Protein AF-0000000087539144 (afdb_homodimer)

InterPro domains:
  IPR005025 NADPH-dependent FMN reductase-like domain [PF03358] (1-103)
  IPR029039 Flavoprotein-like superfamily [G3DSA:3.40.50.360] (1-112)
  IPR029039 Flavoprotein-like superfamily [SSF52218] (1-107)
  IPR051796 Iron-sulfur flavoprotein SsuE-like [PTHR43278] (1-108)

Organism: NCBI:txid88431

Radius of gyration: 16.92 Å; Cα contacts (8 Å, |Δi|>4): 392; chains: 2; bounding box: 48×41×46 Å

Sequence (226 aa):
MKVVGYAGSRSAFSKSICLGEKLKTMLREKNIEMELYTARNNVVEECRGCGKCFDEGLCPQDQEDSMEYIRKKILEADLIVLLSPVYLNNVSGAMKTFLDRIGSWVHTLRKRAMKVVGYAGSRSAFSKSICLGEKLKTMLREKNIEMELYTARNNVVEECRGCGKCFDEGLCPQDQEDSMEYIRKKILEADLIVLLSPVYLNNVSGAMKTFLDRIGSWVHTLRKRA

Secondary structure (DSSP, 8-state):
-EEEEEE----TT-HHHHHHHHHHHHHHHTT-EEEEEETTTS--PPP----HHHHHSS-GGGGGSSHHHHHHHHHH-SEEEEEEEEETTEE-HHHHHHHHHHGGGT-------/-EEEEEE----TT-HHHHHHHHHHHHHHHTT-EEEEEETTTS--PPP----HHHHHSS-GGGGGSSHHHHHHHHHH-SEEEEEEEEETTEE-HHHHHHHHHHGGGT-------

Structure (mmCIF, N/CA/C/O backbone):
data_AF-0000000087539144-model_v1
#
loop_
_entity.id
_entity.type
_entity.pdbx_description
1 polymer 'Flavodoxin family protein'
#
loop_
_atom_site.group_PDB
_atom_site.id
_atom_site.type_symbol
_atom_site.label_atom_id
_atom_site.label_alt_id
_atom_site.label_comp_id
_atom_site.label_asym_id
_atom_site.label_entity_id
_atom_site.label_seq_id
_atom_site.pdbx_PDB_ins_code
_atom_site.Cartn_x
_atom_site.Cartn_y
_atom_site.Cartn_z
_atom_site.occupancy
_atom_site.B_iso_or_equiv
_atom_site.auth_seq_id
_atom_site.auth_comp_id
_atom_site.auth_asym_id
_atom_site.auth_atom_id
_atom_site.pdbx_PDB_model_num
ATOM 1 N N . MET A 1 1 ? -3.465 4.645 18.922 1 88.19 1 MET A N 1
ATOM 2 C CA . MET A 1 1 ? -2.986 4.219 17.609 1 88.19 1 MET A CA 1
ATOM 3 C C . MET A 1 1 ? -3.656 5.02 16.484 1 88.19 1 MET A C 1
ATOM 5 O O . MET A 1 1 ? -4.863 5.258 16.531 1 88.19 1 MET A O 1
ATOM 9 N N . LYS A 1 2 ? -2.836 5.602 15.602 1 93.81 2 LYS A N 1
ATOM 10 C CA . LYS A 1 2 ? -3.336 6.398 14.484 1 93.81 2 LYS A CA 1
ATOM 11 C C . LYS A 1 2 ? -3.057 5.711 13.156 1 93.81 2 LYS A C 1
ATOM 13 O O . LYS A 1 2 ? -1.92 5.324 12.875 1 93.81 2 LYS A O 1
ATOM 18 N N . VAL A 1 3 ? -4.148 5.562 12.383 1 96 3 VAL A N 1
ATOM 19 C CA . VAL A 1 3 ? -4.02 4.898 11.094 1 96 3 VAL A CA 1
ATOM 20 C C . VAL A 1 3 ? -4.359 5.879 9.969 1 96 3 VAL A C 1
ATOM 22 O O . VAL A 1 3 ? -5.324 6.641 10.078 1 96 3 VAL A O 1
ATOM 25 N N . VAL A 1 4 ? -3.529 5.902 8.938 1 97.19 4 VAL A N 1
ATOM 26 C CA . VAL A 1 4 ? -3.82 6.691 7.742 1 97.19 4 VAL A CA 1
ATOM 27 C C . VAL A 1 4 ? -3.988 5.766 6.539 1 97.19 4 VAL A C 1
ATOM 29 O O . VAL A 1 4 ? -3.197 4.836 6.344 1 97.19 4 VAL A O 1
ATOM 32 N N . GLY A 1 5 ? -5.086 5.953 5.875 1 97.5 5 GLY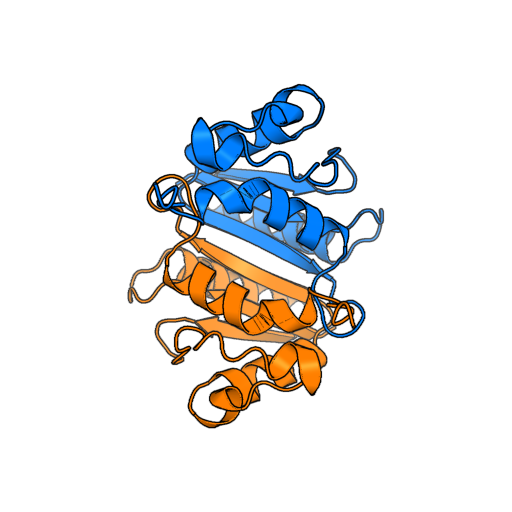 A N 1
ATOM 33 C CA . GLY A 1 5 ? -5.336 5.211 4.652 1 97.5 5 GLY A CA 1
ATOM 34 C C . GLY A 1 5 ? -5.316 6.082 3.408 1 97.5 5 GLY A C 1
ATOM 35 O O . GLY A 1 5 ? -5.652 7.266 3.467 1 97.5 5 GLY A O 1
ATOM 36 N N . TYR A 1 6 ? -4.887 5.496 2.248 1 97.25 6 TYR A N 1
ATOM 37 C CA . TYR A 1 6 ? -5 6.133 0.942 1 97.25 6 TYR A CA 1
ATOM 38 C C . TYR A 1 6 ? -5.562 5.168 -0.092 1 97.25 6 TYR A C 1
ATOM 40 O O . TYR A 1 6 ? -5.016 4.082 -0.302 1 97.25 6 TYR A O 1
ATOM 48 N N . ALA A 1 7 ? -6.66 5.523 -0.657 1 97.56 7 ALA A N 1
ATOM 49 C CA . ALA A 1 7 ? -7.246 4.758 -1.754 1 97.56 7 ALA A CA 1
ATOM 50 C C . ALA A 1 7 ? -6.918 5.395 -3.102 1 97.56 7 ALA A C 1
ATOM 52 O O . ALA A 1 7 ? -7.32 6.527 -3.375 1 97.56 7 ALA A O 1
ATOM 53 N N . GLY A 1 8 ? -6.223 4.645 -3.92 1 96.19 8 GLY A N 1
ATOM 54 C CA . GLY A 1 8 ? -5.77 5.133 -5.215 1 96.19 8 GLY A CA 1
ATOM 55 C C . GLY A 1 8 ? -6.805 4.961 -6.309 1 96.19 8 GLY A C 1
ATOM 56 O O . GLY A 1 8 ? -6.508 4.406 -7.367 1 96.19 8 GLY A O 1
ATOM 57 N N . SER A 1 9 ? -7.969 5.379 -6.102 1 93.62 9 SER A N 1
ATOM 58 C CA . SER A 1 9 ? -9.031 5.316 -7.105 1 93.62 9 SER A CA 1
ATOM 59 C C . SER A 1 9 ? -9.789 6.637 -7.188 1 93.62 9 SER A C 1
ATOM 61 O O . SER A 1 9 ? -10.031 7.285 -6.164 1 93.62 9 SER A O 1
ATOM 63 N N . ARG A 1 10 ? -10.164 7.039 -8.359 1 90.62 10 ARG A N 1
ATOM 64 C CA . ARG A 1 10 ? -10.906 8.273 -8.562 1 90.62 10 ARG A CA 1
ATOM 65 C C . ARG A 1 10 ? -12.391 7.992 -8.789 1 90.62 10 ARG A C 1
ATOM 67 O O . ARG A 1 10 ? -13.211 8.914 -8.797 1 90.62 10 ARG A O 1
ATOM 74 N N . SER A 1 11 ? -12.68 6.723 -8.883 1 88.69 11 SER A N 1
ATOM 75 C CA . SER A 1 11 ? -14.055 6.359 -9.211 1 88.69 11 SER A CA 1
ATOM 76 C C . SER A 1 11 ? -14.977 6.504 -8 1 88.69 11 SER A C 1
ATOM 78 O O . SER A 1 11 ? -14.586 6.172 -6.883 1 88.69 11 SER A O 1
ATOM 80 N N . ALA A 1 12 ? -16.172 6.977 -8.219 1 81.62 12 ALA A N 1
ATOM 81 C CA . ALA A 1 12 ? -17.156 7.113 -7.148 1 81.62 12 ALA A CA 1
ATOM 82 C C . ALA A 1 12 ? -17.609 5.746 -6.645 1 81.62 12 ALA A C 1
ATOM 84 O O . ALA A 1 12 ? -18.109 5.621 -5.52 1 81.62 12 ALA A O 1
ATOM 85 N N . PHE A 1 13 ? -17.422 4.723 -7.453 1 82.44 13 PHE A N 1
ATOM 86 C CA . PHE A 1 13 ? -17.844 3.369 -7.098 1 82.44 13 PHE A CA 1
ATOM 87 C C . PHE A 1 13 ? -16.625 2.482 -6.84 1 82.44 13 PHE A C 1
ATOM 89 O O . PHE A 1 13 ? -16.703 1.264 -7.008 1 82.44 13 PHE A O 1
ATOM 96 N N . SER A 1 14 ? -15.648 3.105 -6.398 1 89.44 14 SER A N 1
ATOM 97 C CA . SER A 1 14 ? -14.375 2.42 -6.219 1 89.44 14 SER A CA 1
ATOM 98 C C . SER A 1 14 ? -14.461 1.369 -5.117 1 89.44 14 SER A C 1
ATOM 100 O O . SER A 1 14 ? -14.875 1.671 -3.996 1 89.44 14 SER A O 1
ATOM 102 N N . LYS A 1 15 ? -14.117 0.158 -5.461 1 90.56 15 LYS A N 1
ATOM 103 C CA . LYS A 1 15 ? -14.031 -0.917 -4.477 1 90.56 15 LYS A CA 1
ATOM 104 C C . LYS A 1 15 ? -12.953 -0.627 -3.436 1 90.56 15 LYS A C 1
ATOM 106 O O . LYS A 1 15 ? -13.094 -1.003 -2.27 1 90.56 15 LYS A O 1
ATOM 111 N N . SER A 1 16 ? -11.938 0.1 -3.9 1 94.19 16 SER A N 1
ATOM 112 C CA . SER A 1 16 ? -10.867 0.444 -2.969 1 94.19 16 SER A CA 1
ATOM 113 C C . SER A 1 16 ? -11.336 1.466 -1.939 1 94.19 16 SER A C 1
ATOM 115 O O . SER A 1 16 ? -11.023 1.35 -0.753 1 94.19 16 SER A O 1
ATOM 117 N N . ILE A 1 17 ? -12.141 2.457 -2.355 1 95.62 17 ILE A N 1
ATOM 118 C CA . ILE A 1 17 ? -12.672 3.467 -1.446 1 95.62 17 ILE A CA 1
ATOM 119 C C . ILE A 1 17 ? -13.68 2.826 -0.493 1 95.62 17 ILE A C 1
ATOM 121 O O . ILE A 1 17 ? -13.633 3.062 0.717 1 95.62 17 ILE A O 1
ATOM 125 N N . CYS A 1 18 ? -14.516 1.979 -1.03 1 94.69 18 CYS A N 1
ATOM 126 C CA . CYS A 1 18 ? -15.508 1.298 -0.205 1 94.69 18 CYS A CA 1
ATOM 127 C C . CYS A 1 18 ? -14.836 0.446 0.865 1 94.69 18 CYS A C 1
ATOM 129 O O . CYS A 1 18 ? -15.227 0.481 2.031 1 94.69 18 CYS A O 1
ATOM 131 N N . LEU A 1 19 ? -13.836 -0.277 0.46 1 94.69 19 LEU A N 1
ATOM 132 C CA . LEU A 1 19 ? -13.102 -1.117 1.404 1 94.69 19 LEU A CA 1
ATOM 133 C C . LEU A 1 19 ? -12.43 -0.269 2.479 1 94.69 19 LEU A C 1
ATOM 135 O O . LEU A 1 19 ? -12.461 -0.623 3.66 1 94.69 19 LEU A O 1
ATOM 139 N N . GLY A 1 20 ? -11.828 0.871 2.062 1 96.25 20 GLY A N 1
ATOM 140 C CA . GLY A 1 20 ? -11.227 1.786 3.021 1 96.25 20 GLY A CA 1
ATOM 141 C C . GLY A 1 20 ? -12.219 2.326 4.031 1 96.25 20 GLY A C 1
ATOM 142 O O . GLY A 1 20 ? -11.922 2.398 5.227 1 96.25 20 GLY A O 1
ATOM 143 N N . GLU A 1 21 ? -13.406 2.641 3.578 1 95.81 21 GLU A N 1
ATOM 144 C CA . GLU A 1 21 ? -14.438 3.162 4.473 1 95.81 21 GLU A CA 1
ATOM 145 C C . GLU A 1 21 ? -14.922 2.088 5.438 1 95.81 21 GLU A C 1
ATOM 147 O O . GLU A 1 21 ? -15.172 2.369 6.613 1 95.81 21 GLU A O 1
ATOM 152 N N . LYS A 1 22 ? -15.07 0.939 4.938 1 94 22 LYS A N 1
ATOM 153 C CA . LYS A 1 22 ? -15.461 -0.168 5.805 1 94 22 LYS A CA 1
ATOM 154 C C . LYS A 1 22 ? -14.414 -0.423 6.879 1 94 22 LYS A C 1
ATOM 156 O O . LYS A 1 22 ? -14.75 -0.645 8.047 1 94 22 LYS A O 1
ATOM 161 N N . LEU A 1 23 ? -13.18 -0.372 6.469 1 94.62 23 LEU A N 1
ATOM 162 C CA . LEU A 1 23 ? -12.094 -0.546 7.422 1 94.62 23 LEU A CA 1
ATOM 163 C C . LEU A 1 23 ? -12.109 0.555 8.477 1 94.62 23 LEU A C 1
ATOM 165 O O . LEU A 1 23 ? -11.969 0.28 9.672 1 94.62 23 LEU A O 1
ATOM 169 N N . LYS A 1 24 ? -12.281 1.762 8.031 1 96.19 24 LY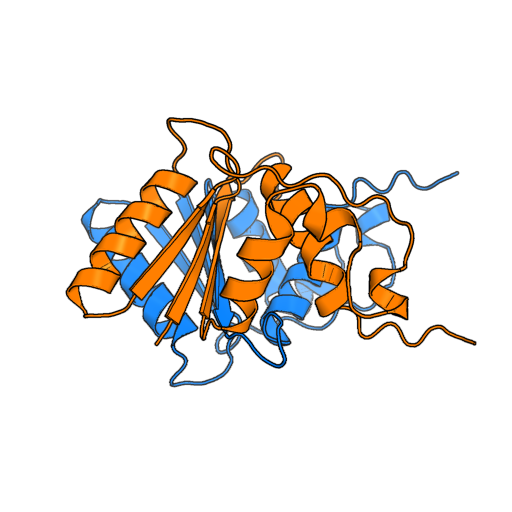S A N 1
ATOM 170 C CA . LYS A 1 24 ? -12.367 2.908 8.93 1 96.19 24 LYS A CA 1
ATOM 171 C C . LYS A 1 24 ? -13.461 2.711 9.977 1 96.19 24 LYS A C 1
ATOM 173 O O . LYS A 1 24 ? -13.234 2.951 11.164 1 96.19 24 LYS A O 1
ATOM 178 N N . THR A 1 25 ? -14.562 2.23 9.562 1 95.44 25 THR A N 1
ATOM 179 C CA . THR A 1 25 ? -15.688 1.99 10.453 1 95.44 25 THR A CA 1
ATOM 180 C C . THR A 1 25 ? -15.359 0.887 11.453 1 95.44 25 THR A C 1
ATOM 182 O O . THR A 1 25 ? -15.641 1.023 12.648 1 95.44 25 THR A O 1
ATOM 185 N N . MET A 1 26 ? -14.75 -0.159 10.984 1 91.88 26 MET A N 1
ATOM 186 C CA . MET A 1 26 ? -14.375 -1.277 11.844 1 91.88 26 MET A CA 1
ATOM 187 C C . MET A 1 26 ? -13.391 -0.827 12.922 1 91.88 26 MET A C 1
ATOM 189 O O . MET A 1 26 ? -13.5 -1.242 14.078 1 91.88 26 MET A O 1
ATOM 193 N N . LEU A 1 27 ? -12.5 -0.003 12.508 1 94.38 27 LEU A N 1
ATOM 194 C CA . LEU A 1 27 ? -11.484 0.476 13.445 1 94.38 27 LEU A CA 1
ATOM 195 C C . LEU A 1 27 ? -12.109 1.4 14.484 1 94.38 27 LEU A C 1
ATOM 197 O O . LEU A 1 27 ? -11.75 1.349 15.664 1 94.38 27 LEU A O 1
ATOM 201 N N . ARG A 1 28 ? -13.031 2.191 14.008 1 94.19 28 ARG A N 1
ATOM 202 C CA . ARG A 1 28 ? -13.727 3.09 14.922 1 94.19 28 ARG A CA 1
ATOM 203 C C . ARG A 1 28 ? -14.445 2.305 16.016 1 94.19 28 ARG A C 1
ATOM 205 O O . ARG A 1 28 ? -14.445 2.717 17.172 1 94.19 28 ARG A O 1
ATOM 212 N N . GLU A 1 29 ? -14.953 1.176 15.672 1 92.88 29 GLU A N 1
ATOM 213 C CA . GLU A 1 29 ? -15.648 0.316 16.625 1 92.88 29 GLU A CA 1
ATOM 214 C C . GLU A 1 29 ? -14.688 -0.22 17.688 1 92.88 29 GLU A C 1
ATOM 216 O O . GLU A 1 29 ? -15.109 -0.635 18.766 1 92.88 29 GLU A O 1
ATOM 221 N N . LYS A 1 30 ? -13.461 -0.232 17.375 1 91.19 30 LYS A N 1
ATOM 222 C CA . LYS A 1 30 ? -12.438 -0.68 18.312 1 91.19 30 LYS A CA 1
ATOM 223 C C . LYS A 1 30 ? -11.688 0.506 18.922 1 91.19 30 LYS A C 1
ATOM 225 O O . LYS A 1 30 ? -10.602 0.343 19.469 1 91.19 30 LYS A O 1
ATOM 230 N N . ASN A 1 31 ? -12.172 1.759 18.688 1 93.75 31 ASN A N 1
ATOM 231 C CA . ASN A 1 31 ? -11.633 3.008 19.219 1 93.75 31 ASN A CA 1
ATOM 232 C C . ASN A 1 31 ? -10.273 3.336 18.625 1 93.75 31 ASN A C 1
ATOM 234 O O . ASN A 1 31 ? -9.383 3.838 19.312 1 93.75 31 ASN A O 1
ATOM 238 N N . ILE A 1 32 ? -10.117 2.881 17.438 1 93 32 ILE A N 1
ATOM 239 C CA . ILE A 1 32 ? -8.93 3.24 16.656 1 93 32 ILE A CA 1
ATOM 240 C C . ILE A 1 32 ? -9.297 4.262 15.586 1 93 32 ILE A C 1
ATOM 242 O O . ILE A 1 32 ? -10.25 4.059 14.836 1 93 32 ILE A O 1
ATOM 246 N N . GLU A 1 33 ? -8.562 5.305 15.57 1 94.69 33 GLU A N 1
ATOM 247 C CA . GLU A 1 33 ? -8.836 6.367 14.602 1 94.69 33 GLU A CA 1
ATOM 248 C C . GLU A 1 33 ? -8.125 6.105 13.281 1 94.69 33 GLU A C 1
ATOM 250 O O . GLU A 1 33 ? -6.953 5.742 13.258 1 94.69 33 GLU A O 1
ATOM 255 N N . MET A 1 34 ? -8.883 6.223 12.219 1 96.31 34 MET A N 1
ATOM 256 C CA . MET A 1 34 ? -8.32 6.145 10.875 1 96.31 34 MET A CA 1
ATOM 257 C C . MET A 1 34 ? -8.789 7.312 10.016 1 96.31 34 MET A C 1
ATOM 259 O O . MET A 1 34 ? -9.977 7.645 10.008 1 96.31 34 MET A O 1
ATOM 263 N N . GLU A 1 35 ? -7.852 7.988 9.422 1 97.62 35 GLU A N 1
ATOM 264 C CA . GLU A 1 35 ? -8.172 8.953 8.367 1 97.62 35 GLU A CA 1
ATOM 265 C C . GLU A 1 35 ? -7.953 8.352 6.984 1 97.62 35 GLU A C 1
ATOM 267 O O . GLU A 1 35 ? -6.891 7.785 6.707 1 97.62 35 GLU A O 1
ATOM 272 N N . LEU A 1 36 ? -8.984 8.422 6.191 1 97.38 36 LEU A N 1
ATOM 273 C CA . LEU A 1 36 ? -8.906 7.883 4.84 1 97.38 36 LEU A CA 1
ATOM 274 C C . LEU A 1 36 ? -8.867 9.008 3.807 1 97.38 36 LEU A C 1
ATOM 276 O O . LEU A 1 36 ? -9.766 9.852 3.768 1 97.38 36 LEU A O 1
ATOM 280 N N . TYR A 1 37 ? -7.836 9.008 3.033 1 97.56 37 TYR A N 1
ATOM 281 C CA . TYR A 1 37 ? -7.727 9.898 1.883 1 97.56 37 TYR A CA 1
ATOM 282 C C . TYR A 1 37 ? -7.879 9.125 0.578 1 97.56 37 TYR A C 1
ATOM 284 O O . TYR A 1 37 ? -7.52 7.949 0.502 1 97.56 37 TYR A O 1
ATOM 292 N N . THR A 1 38 ? -8.484 9.758 -0.412 1 96.94 38 THR A N 1
ATOM 293 C CA . THR A 1 38 ? -8.688 9.086 -1.691 1 96.94 38 THR A CA 1
ATOM 294 C C . THR A 1 38 ? -8.242 9.977 -2.848 1 96.94 38 THR A C 1
ATOM 296 O O . THR A 1 38 ? -8.211 11.203 -2.717 1 96.94 38 THR A O 1
ATOM 299 N N . ALA A 1 39 ? -7.91 9.352 -3.934 1 96.38 39 ALA A N 1
ATOM 300 C CA . ALA A 1 39 ? -7.574 10.102 -5.137 1 96.38 39 ALA A CA 1
ATOM 301 C C . ALA A 1 39 ? -8.789 10.883 -5.652 1 96.38 39 ALA A C 1
ATOM 303 O O . ALA A 1 39 ? -8.641 11.82 -6.441 1 96.38 39 ALA A O 1
ATOM 304 N N . ARG A 1 40 ? -9.93 10.461 -5.203 1 94.31 40 ARG A N 1
ATOM 305 C CA . ARG A 1 40 ? -11.164 11.125 -5.621 1 94.31 40 ARG A CA 1
ATOM 306 C C . ARG A 1 40 ? -11.336 12.461 -4.91 1 94.31 40 ARG A C 1
ATOM 308 O O . ARG A 1 40 ? -11.773 13.445 -5.512 1 94.31 40 ARG A O 1
ATOM 315 N N . ASN A 1 41 ? -10.945 12.5 -3.676 1 94.81 41 ASN A N 1
ATOM 316 C CA . ASN A 1 41 ? -11.234 13.68 -2.867 1 94.81 41 ASN A CA 1
ATOM 317 C C . ASN A 1 41 ? -9.969 14.484 -2.588 1 94.81 41 ASN A C 1
ATOM 319 O O . ASN A 1 41 ? -10.023 15.516 -1.904 1 94.81 41 ASN A O 1
ATOM 323 N N . ASN A 1 42 ? -8.836 14.086 -3.086 1 96.75 42 ASN A N 1
ATOM 324 C CA . ASN A 1 42 ? -7.551 14.758 -2.914 1 96.75 42 ASN A CA 1
ATOM 325 C C . ASN A 1 42 ? -6.777 14.836 -4.227 1 96.75 42 ASN A C 1
ATOM 327 O O . ASN A 1 42 ? -6.785 13.891 -5.016 1 96.75 42 ASN A O 1
ATOM 331 N N . VAL A 1 43 ? -6.141 15.969 -4.379 1 96 43 VAL A N 1
ATOM 332 C CA . VAL A 1 43 ? -5.332 16.156 -5.578 1 96 43 VAL A CA 1
ATOM 333 C C . VAL A 1 43 ? -3.863 15.875 -5.262 1 96 43 VAL A C 1
ATOM 335 O O . VAL A 1 43 ? -3.275 16.516 -4.391 1 96 43 VAL A O 1
ATOM 338 N N . VAL A 1 44 ? -3.354 14.883 -5.867 1 96.12 44 VAL A N 1
ATOM 339 C CA . VAL A 1 44 ? -1.927 14.586 -5.824 1 96.12 44 VAL A CA 1
ATOM 340 C C . VAL A 1 44 ? -1.336 14.672 -7.227 1 96.12 44 VAL A C 1
ATOM 342 O O . VAL A 1 44 ? -1.656 13.859 -8.102 1 96.12 44 VAL A O 1
ATOM 345 N N . GLU A 1 45 ? -0.48 15.672 -7.434 1 95.19 45 GLU A N 1
ATOM 346 C CA . GLU A 1 45 ? 0.14 15.867 -8.742 1 95.19 45 GLU A CA 1
ATOM 347 C C . GLU A 1 45 ? 1.356 14.961 -8.914 1 95.19 45 GLU A C 1
ATOM 349 O O . GLU A 1 45 ? 2.002 14.586 -7.938 1 95.19 45 GLU A O 1
ATOM 354 N N . GLU A 1 46 ? 1.596 14.656 -10.188 1 93.12 46 GLU A N 1
ATOM 355 C CA . GLU A 1 46 ? 2.777 13.852 -10.477 1 93.12 46 GLU A CA 1
ATOM 356 C C . GLU A 1 46 ? 4.051 14.555 -10.031 1 93.12 46 GLU A C 1
ATOM 358 O O . GLU A 1 46 ? 4.16 15.781 -10.125 1 93.12 46 GLU A O 1
ATOM 363 N N . CYS A 1 47 ? 4.91 13.82 -9.555 1 91.12 47 CYS A N 1
ATOM 364 C CA . CYS A 1 47 ? 6.215 14.359 -9.188 1 91.12 47 CYS A CA 1
ATOM 365 C C . CYS A 1 47 ? 6.879 15.047 -10.367 1 91.12 47 CYS A C 1
ATOM 367 O O . CYS A 1 47 ? 6.898 14.508 -11.477 1 91.12 47 CYS A O 1
ATOM 369 N N . ARG A 1 48 ? 7.43 16.219 -10.109 1 91.25 48 ARG A N 1
ATOM 370 C CA . ARG A 1 48 ? 8.086 16.969 -11.172 1 91.25 48 ARG A CA 1
ATOM 371 C C . ARG A 1 48 ? 9.5 16.453 -11.414 1 91.25 48 ARG A C 1
ATOM 373 O O . ARG A 1 48 ? 10.117 16.781 -12.43 1 91.25 48 ARG A O 1
ATOM 380 N N . GLY A 1 49 ? 9.984 15.633 -10.594 1 86.75 49 GLY A N 1
ATOM 381 C CA . GLY A 1 49 ? 11.305 15.062 -10.758 1 86.75 49 GLY A CA 1
ATOM 382 C C . GLY A 1 49 ? 12.422 16.062 -10.555 1 86.75 49 GLY A C 1
ATOM 383 O O . GLY A 1 49 ? 13.508 15.922 -11.125 1 86.75 49 GLY A O 1
ATOM 384 N N . CYS A 1 50 ? 12.297 17.047 -9.75 1 85.88 50 CYS A N 1
ATOM 385 C CA . CYS A 1 50 ? 13.281 18.125 -9.594 1 85.88 50 CYS A CA 1
ATOM 386 C C . CYS A 1 50 ? 14.383 17.703 -8.625 1 85.88 50 CYS A C 1
ATOM 388 O O . CYS A 1 50 ? 15.445 18.344 -8.578 1 85.88 50 CYS A O 1
ATOM 390 N N . GLY A 1 51 ? 14.148 16.719 -7.777 1 82.31 51 GLY A N 1
ATOM 391 C CA . GLY A 1 51 ? 15.164 16.172 -6.887 1 82.31 51 GLY A CA 1
ATOM 392 C C . GLY A 1 51 ? 15.281 16.953 -5.586 1 82.31 51 GLY A C 1
ATOM 393 O O . GLY A 1 51 ? 16.062 16.578 -4.703 1 82.31 51 GLY A O 1
ATOM 394 N N . LYS A 1 52 ? 14.547 17.938 -5.332 1 84.88 52 LYS A N 1
ATOM 395 C CA . LYS A 1 52 ? 14.672 18.797 -4.156 1 84.88 52 LYS A CA 1
ATOM 396 C C . LYS A 1 52 ? 14.305 18.047 -2.883 1 84.88 52 LYS A C 1
ATOM 398 O O . LYS A 1 52 ? 14.859 18.312 -1.812 1 84.88 52 LYS A O 1
ATOM 403 N N . CYS A 1 53 ? 13.406 17.141 -3.016 1 83.12 53 CYS A N 1
ATOM 404 C CA . CYS A 1 53 ? 13 16.375 -1.846 1 83.12 53 CYS A CA 1
ATOM 405 C C . CYS A 1 53 ? 14.164 15.547 -1.304 1 83.12 53 CYS A C 1
ATOM 407 O O . CYS A 1 53 ? 14.25 15.305 -0.099 1 83.12 53 CYS A O 1
ATOM 409 N N . PHE A 1 54 ? 15.023 15.203 -2.227 1 76.94 54 PHE A N 1
ATOM 410 C CA . PHE A 1 54 ? 16.172 14.414 -1.814 1 76.94 54 PHE A CA 1
ATOM 411 C C . PHE A 1 54 ? 17.234 15.297 -1.173 1 76.94 54 PHE A C 1
ATOM 413 O O . PHE A 1 54 ? 17.953 14.867 -0.267 1 76.94 54 PHE A O 1
ATOM 420 N N . ASP A 1 55 ? 17.219 16.547 -1.627 1 77.12 55 ASP A N 1
ATOM 421 C CA . ASP A 1 55 ? 18.234 17.484 -1.144 1 77.12 55 ASP A CA 1
ATOM 422 C C . ASP A 1 55 ? 17.797 18.141 0.162 1 77.12 55 ASP A C 1
ATOM 424 O O . ASP A 1 55 ? 18.594 18.312 1.081 1 77.12 55 ASP A O 1
ATOM 428 N N . GLU A 1 56 ? 16.531 18.422 0.279 1 78.81 56 GLU A N 1
ATOM 429 C CA . GLU A 1 56 ? 16.047 19.281 1.359 1 78.81 56 GLU A CA 1
ATOM 430 C C . GLU A 1 56 ? 15.148 18.516 2.316 1 78.81 56 GLU A C 1
ATOM 432 O O . GLU A 1 56 ? 14.82 19 3.4 1 78.81 56 GLU A O 1
ATOM 437 N N . GLY A 1 57 ? 14.703 17.391 1.881 1 76.88 57 GLY A N 1
ATOM 438 C CA . GLY A 1 57 ? 13.828 16.594 2.73 1 76.88 57 GLY A CA 1
ATOM 439 C C . GLY A 1 57 ? 12.367 16.969 2.619 1 76.88 57 GLY A C 1
ATOM 440 O O . GLY A 1 57 ? 11.516 16.391 3.283 1 76.88 57 GLY A O 1
ATOM 441 N N . LEU A 1 58 ? 12.164 18.031 1.836 1 81.31 58 LEU A N 1
ATOM 442 C CA . LEU A 1 58 ? 10.797 18.5 1.626 1 81.31 58 LEU A CA 1
ATOM 443 C C . LEU A 1 58 ? 10.523 18.719 0.143 1 81.31 58 LEU A C 1
ATOM 445 O O . LEU A 1 58 ? 11.383 19.219 -0.584 1 81.31 58 LEU A O 1
ATOM 449 N N . CYS A 1 59 ? 9.352 18.281 -0.272 1 87.88 59 CYS A N 1
ATOM 450 C CA . CYS A 1 59 ? 8.953 18.531 -1.653 1 87.88 59 CYS A CA 1
ATOM 451 C C . CYS A 1 59 ? 8.227 19.875 -1.78 1 87.88 59 CYS A C 1
ATOM 453 O O . CYS A 1 59 ? 7.203 20.094 -1.136 1 87.88 59 CYS A O 1
ATOM 455 N N . PRO A 1 60 ? 8.758 20.781 -2.582 1 88.69 60 PRO A N 1
ATOM 456 C CA . PRO A 1 60 ? 8.102 22.094 -2.746 1 88.69 60 PRO A CA 1
ATOM 457 C C . PRO A 1 60 ? 6.695 21.969 -3.33 1 88.69 60 PRO A C 1
ATOM 459 O O . PRO A 1 60 ? 5.848 22.844 -3.1 1 88.69 60 PRO A O 1
ATOM 462 N N . GLN A 1 61 ? 6.375 20.938 -4.02 1 92.5 61 GLN A N 1
ATOM 463 C CA . GLN A 1 61 ? 5.078 20.734 -4.652 1 92.5 61 GLN A CA 1
ATOM 464 C C . GLN A 1 61 ? 4 20.422 -3.613 1 92.5 61 GLN A C 1
ATOM 466 O O . GLN A 1 61 ? 2.807 20.5 -3.91 1 92.5 61 GLN A O 1
ATOM 471 N N . ASP A 1 62 ? 4.48 20.078 -2.393 1 92.69 62 ASP A N 1
ATOM 472 C CA . ASP A 1 62 ? 3.527 19.641 -1.375 1 92.69 62 ASP A CA 1
ATOM 473 C C . ASP A 1 62 ? 2.531 20.75 -1.053 1 92.69 62 ASP A C 1
ATOM 475 O O . ASP A 1 62 ? 1.383 20.484 -0.697 1 92.69 62 ASP A O 1
ATOM 479 N N . GLN A 1 63 ? 2.947 21.984 -1.254 1 93.25 63 GLN A N 1
ATOM 480 C CA . GLN A 1 63 ? 2.09 23.125 -0.937 1 93.25 63 GLN A CA 1
ATOM 481 C C . GLN A 1 63 ? 1.113 23.422 -2.074 1 93.25 63 GLN A C 1
ATOM 483 O O . GLN A 1 63 ? 0.193 24.219 -1.921 1 93.25 63 GLN A O 1
ATOM 488 N N . GLU A 1 64 ? 1.272 22.719 -3.18 1 94.88 64 GLU A N 1
ATOM 489 C CA . GLU A 1 64 ? 0.483 23.016 -4.371 1 94.88 64 GLU A CA 1
ATOM 490 C C . GLU A 1 64 ? -0.657 22.016 -4.539 1 94.88 64 GLU A C 1
ATOM 492 O O . GLU A 1 64 ? -1.484 22.156 -5.441 1 94.88 64 GLU A O 1
ATOM 497 N N . ASP A 1 65 ? -0.705 21 -3.73 1 96.19 65 ASP A N 1
ATOM 498 C CA . ASP A 1 65 ? -1.766 20 -3.787 1 96.19 65 ASP A CA 1
ATOM 499 C C . ASP A 1 65 ? -2.088 19.453 -2.395 1 96.19 65 ASP A C 1
ATOM 501 O O . ASP A 1 65 ? -1.949 20.172 -1.399 1 96.19 65 ASP A O 1
ATOM 505 N N . SER A 1 66 ? -2.576 18.297 -2.336 1 97.19 66 SER A N 1
ATOM 506 C CA . SER A 1 66 ? -3.068 17.781 -1.058 1 97.19 66 SER A CA 1
ATOM 507 C C . SER A 1 66 ? -1.95 17.125 -0.255 1 97.19 66 SER A C 1
ATOM 509 O O . SER A 1 66 ? -2.17 16.672 0.869 1 97.19 66 SER A O 1
ATOM 511 N N . MET A 1 67 ? -0.731 17.141 -0.717 1 94.62 67 MET A N 1
ATOM 512 C CA . MET A 1 67 ? 0.326 16.312 -0.135 1 94.62 67 MET A CA 1
ATOM 513 C C . MET A 1 67 ? 0.827 16.922 1.173 1 94.62 67 MET A C 1
ATOM 515 O O . MET A 1 67 ? 1.254 16.188 2.072 1 94.62 67 MET A O 1
ATOM 519 N N . GLU A 1 68 ? 0.785 18.234 1.299 1 93.19 68 GLU A N 1
ATOM 520 C CA . GLU A 1 68 ? 1.259 18.828 2.541 1 93.19 68 GLU A CA 1
ATOM 521 C C . GLU A 1 68 ? 0.517 18.266 3.748 1 93.19 68 GLU A C 1
ATOM 523 O O . GLU A 1 68 ? 1.14 17.812 4.711 1 93.19 68 GLU A O 1
ATOM 528 N N . TYR A 1 69 ? -0.768 18.203 3.65 1 94.44 69 TYR A N 1
ATOM 529 C CA . TYR A 1 69 ? -1.581 17.75 4.77 1 94.44 69 TYR A CA 1
ATOM 530 C C . TYR A 1 69 ? -1.49 16.234 4.914 1 94.44 69 TYR A C 1
ATOM 532 O O . TYR A 1 69 ? -1.377 15.719 6.027 1 94.44 69 TYR A O 1
ATOM 540 N N . ILE A 1 70 ? -1.536 15.555 3.834 1 94.56 70 ILE A N 1
ATOM 541 C CA . ILE A 1 70 ? -1.485 14.094 3.879 1 94.56 70 ILE A CA 1
ATOM 542 C C . ILE A 1 70 ? -0.164 13.641 4.496 1 94.56 70 ILE A C 1
ATOM 544 O O . ILE A 1 70 ? -0.141 12.742 5.344 1 94.56 70 ILE A O 1
ATOM 548 N N . ARG A 1 71 ? 0.849 14.297 4.07 1 90.94 71 ARG A N 1
ATOM 549 C CA . ARG A 1 71 ? 2.166 13.953 4.598 1 90.94 71 ARG A CA 1
ATOM 550 C C . ARG A 1 71 ? 2.223 14.164 6.109 1 90.94 71 ARG A C 1
ATOM 552 O O . ARG A 1 71 ? 2.756 13.328 6.836 1 90.94 71 ARG A O 1
ATOM 559 N N . LYS A 1 72 ? 1.743 15.25 6.562 1 91.69 72 LYS A N 1
ATOM 560 C CA . LYS A 1 72 ? 1.708 15.523 7.996 1 91.69 72 LYS A CA 1
ATOM 561 C C . LYS A 1 72 ? 0.976 14.422 8.75 1 91.69 72 LYS A C 1
ATOM 563 O O . LYS A 1 72 ? 1.42 13.992 9.82 1 91.69 72 LYS A O 1
ATOM 568 N N . LYS A 1 73 ? -0.069 13.953 8.203 1 94.56 73 LYS A N 1
ATOM 569 C CA . LYS A 1 73 ? -0.863 12.914 8.852 1 94.56 73 LYS A CA 1
ATOM 570 C C . LYS A 1 73 ? -0.128 11.578 8.852 1 94.56 73 LYS A C 1
ATOM 572 O O . LYS A 1 73 ? -0.191 10.828 9.828 1 94.56 73 LYS A O 1
ATOM 577 N N . ILE A 1 74 ? 0.556 11.344 7.781 1 92.31 74 ILE A N 1
ATOM 578 C CA . ILE A 1 74 ? 1.325 10.109 7.695 1 92.31 74 ILE A CA 1
ATOM 579 C C . ILE A 1 74 ? 2.43 10.109 8.75 1 92.31 74 ILE A C 1
ATOM 581 O O . ILE A 1 74 ? 2.668 9.102 9.414 1 92.31 74 ILE A O 1
ATOM 585 N N . LEU A 1 75 ? 3.012 11.281 8.938 1 88.5 75 LEU A N 1
ATOM 586 C CA . LEU A 1 75 ? 4.102 11.406 9.898 1 88.5 75 LEU A CA 1
ATOM 587 C C . LEU A 1 75 ? 3.604 11.156 11.32 1 88.5 75 LEU A C 1
ATOM 589 O O . LEU A 1 75 ? 4.367 10.711 12.18 1 88.5 75 LEU A O 1
ATOM 593 N N . GLU A 1 76 ? 2.359 11.359 11.531 1 92.31 76 GLU A N 1
ATOM 594 C CA . GLU A 1 76 ? 1.763 11.188 12.852 1 92.31 76 GLU A CA 1
ATOM 595 C C . GLU A 1 76 ? 1.171 9.789 13.008 1 92.31 76 GLU A C 1
ATOM 597 O O . GLU A 1 76 ? 0.736 9.414 14.102 1 92.31 76 GLU A O 1
ATOM 602 N N . ALA A 1 77 ? 1.171 9.039 11.961 1 94.12 77 ALA A N 1
ATOM 603 C CA . ALA A 1 77 ? 0.474 7.758 11.977 1 94.12 77 ALA A CA 1
ATOM 604 C C . ALA A 1 77 ? 1.384 6.645 12.492 1 94.12 77 ALA A C 1
ATOM 606 O O . ALA A 1 77 ? 2.607 6.719 12.344 1 94.12 77 ALA A O 1
ATOM 607 N N . ASP A 1 78 ? 0.765 5.664 13.039 1 93.25 78 ASP A N 1
ATOM 608 C CA . ASP A 1 78 ? 1.462 4.441 13.43 1 93.25 78 ASP A CA 1
ATOM 609 C C . ASP A 1 78 ? 1.448 3.414 12.305 1 93.25 78 ASP A C 1
ATOM 611 O O . ASP A 1 78 ? 2.359 2.592 12.195 1 93.25 78 ASP A O 1
ATOM 615 N N . LEU A 1 79 ? 0.334 3.486 11.523 1 94.75 79 LEU A N 1
ATOM 616 C CA . LEU A 1 79 ? 0.119 2.547 10.43 1 94.75 79 LEU A CA 1
ATOM 617 C C . LEU A 1 79 ? -0.415 3.264 9.195 1 94.75 79 LEU A C 1
ATOM 619 O O . LEU A 1 79 ? -1.206 4.203 9.312 1 94.75 79 LEU A O 1
ATOM 623 N N . ILE A 1 80 ? 0.092 2.789 8.086 1 95.25 80 ILE A N 1
ATOM 624 C CA . ILE A 1 80 ? -0.45 3.271 6.824 1 95.25 80 ILE A CA 1
ATOM 625 C C . ILE A 1 80 ? -1.074 2.109 6.055 1 95.25 80 ILE A C 1
ATOM 627 O O . ILE A 1 80 ? -0.533 1.002 6.043 1 95.25 80 ILE A O 1
ATOM 631 N N . VAL A 1 81 ? -2.262 2.32 5.508 1 96.69 81 VAL A N 1
ATOM 632 C CA . VAL A 1 81 ? -2.984 1.356 4.68 1 96.69 81 VAL A CA 1
ATOM 633 C C . VAL A 1 81 ? -3.176 1.922 3.275 1 96.69 81 VAL A C 1
ATOM 635 O O . VAL A 1 81 ? -3.811 2.965 3.1 1 96.69 81 VAL A O 1
ATOM 638 N N . LEU A 1 82 ? -2.617 1.242 2.318 1 96.56 82 LEU A N 1
ATOM 639 C CA . LEU A 1 82 ? -2.734 1.642 0.919 1 96.56 82 LEU A CA 1
ATOM 640 C C . LEU A 1 82 ? -3.629 0.675 0.151 1 96.56 82 LEU A C 1
ATOM 642 O O . LEU A 1 82 ? -3.41 -0.538 0.181 1 96.56 82 LEU A O 1
ATOM 646 N N . LEU A 1 83 ? -4.668 1.221 -0.438 1 96.94 83 LEU A N 1
ATOM 647 C CA . LEU A 1 83 ? -5.645 0.433 -1.182 1 96.94 83 LEU A CA 1
ATOM 648 C C . LEU A 1 83 ? -5.668 0.843 -2.65 1 96.94 83 LEU A C 1
ATOM 650 O O . LEU A 1 83 ? -5.859 2.02 -2.969 1 96.94 83 LEU A O 1
ATOM 654 N N . SER A 1 84 ? -5.477 -0.142 -3.553 1 95.62 84 SER A N 1
ATOM 655 C CA . SER A 1 84 ? -5.41 0.189 -4.973 1 95.62 84 SER A CA 1
ATOM 656 C C . SER A 1 84 ? -6.102 -0.872 -5.82 1 95.62 84 SER A C 1
ATOM 658 O O . SER A 1 84 ? -5.93 -2.07 -5.59 1 95.62 84 SER A O 1
ATOM 660 N N . PRO A 1 85 ? -6.93 -0.428 -6.754 1 93.12 85 PRO A N 1
ATOM 661 C CA . PRO A 1 85 ? -7.27 -1.382 -7.812 1 93.12 85 PRO A CA 1
ATOM 662 C C . PRO A 1 85 ? -6.039 -1.941 -8.523 1 93.12 85 PRO A C 1
ATOM 664 O O . PRO A 1 85 ? -4.973 -1.323 -8.492 1 93.12 85 PRO A O 1
ATOM 667 N N . VAL A 1 86 ? -6.176 -3.135 -9.047 1 88.38 86 VAL A N 1
ATOM 668 C CA . VAL A 1 86 ? -5.121 -3.703 -9.875 1 88.38 86 VAL A CA 1
ATOM 669 C C . VAL A 1 86 ? -5.461 -3.498 -11.352 1 88.38 86 VAL A C 1
ATOM 671 O O . VAL A 1 86 ? -6.426 -4.074 -11.859 1 88.38 86 VAL A O 1
ATOM 674 N N . TYR A 1 87 ? -4.727 -2.609 -11.992 1 81.75 87 TYR A N 1
ATOM 675 C CA . TYR A 1 87 ? -4.887 -2.312 -13.406 1 81.75 87 TYR A CA 1
ATOM 676 C C . TYR A 1 87 ? -3.633 -2.682 -14.188 1 81.75 87 TYR A C 1
ATOM 678 O O . TYR A 1 87 ? -2.527 -2.275 -13.828 1 81.75 87 TYR A O 1
ATOM 686 N N . LEU A 1 88 ? -3.76 -3.432 -15.234 1 78.81 88 LEU A N 1
ATOM 687 C CA . LEU A 1 88 ? -2.652 -3.822 -16.109 1 78.81 88 LEU A CA 1
ATOM 688 C C . LEU A 1 88 ? -1.521 -4.445 -15.289 1 78.81 88 LEU A C 1
ATOM 690 O O . LEU A 1 88 ? -0.367 -4.027 -15.406 1 78.81 88 LEU A O 1
ATOM 694 N N . ASN A 1 89 ? -1.918 -5.254 -14.336 1 75.12 89 ASN A N 1
ATOM 695 C CA . ASN A 1 89 ? -0.989 -6.051 -13.547 1 75.12 89 ASN A CA 1
ATOM 696 C C . ASN A 1 89 ? -0.169 -5.184 -12.594 1 75.12 89 ASN A C 1
ATOM 698 O O . ASN A 1 89 ? 0.978 -5.508 -12.281 1 75.12 89 ASN A O 1
ATOM 702 N N . ASN A 1 90 ? -0.804 -4.023 -12.242 1 81.19 90 ASN A N 1
ATOM 703 C CA . ASN A 1 90 ? -0.117 -3.078 -11.367 1 81.19 90 ASN A CA 1
ATOM 704 C C . ASN A 1 90 ? -1.101 -2.307 -10.492 1 81.19 90 ASN A C 1
ATOM 706 O O . ASN A 1 90 ? -2.314 -2.492 -10.602 1 81.19 90 ASN A O 1
ATOM 710 N N . VAL A 1 91 ? -0.498 -1.545 -9.555 1 88.69 91 VAL A N 1
ATOM 711 C CA . VAL A 1 91 ? -1.345 -0.603 -8.828 1 88.69 91 VAL A CA 1
ATOM 712 C C . VAL A 1 91 ? -1.894 0.447 -9.789 1 88.69 91 VAL A C 1
ATOM 714 O O . VAL A 1 91 ? -1.385 0.602 -10.906 1 88.69 91 VAL A O 1
ATOM 717 N N . SER A 1 92 ? -2.912 1.124 -9.398 1 90.75 92 SER A N 1
ATOM 718 C CA . SER A 1 92 ? -3.508 2.164 -10.227 1 90.75 92 SER A CA 1
ATOM 719 C C . SER A 1 92 ? -2.541 3.324 -10.445 1 90.75 92 SER A C 1
ATOM 721 O O . SER A 1 92 ? -1.573 3.477 -9.695 1 90.75 92 SER A O 1
ATOM 723 N N . GLY A 1 93 ? -2.748 4.152 -11.523 1 89.62 93 GLY A N 1
ATOM 724 C CA . GLY A 1 93 ? -1.961 5.355 -11.75 1 89.62 93 GLY A CA 1
ATOM 725 C C . GLY A 1 93 ? -1.988 6.316 -10.578 1 89.62 93 GLY A C 1
ATOM 726 O O . GLY A 1 93 ? -0.959 6.887 -10.211 1 89.62 93 GLY A O 1
ATOM 727 N N . ALA A 1 94 ? -3.164 6.391 -10 1 93.62 94 ALA A N 1
ATOM 728 C CA . ALA A 1 94 ? -3.309 7.281 -8.852 1 93.62 94 ALA A CA 1
ATOM 729 C C . ALA A 1 94 ? -2.451 6.809 -7.68 1 93.62 94 ALA A C 1
ATOM 731 O O . ALA A 1 94 ? -1.832 7.617 -6.988 1 93.62 94 ALA A O 1
ATOM 732 N N . MET A 1 95 ? -2.389 5.5 -7.43 1 93.25 95 MET A N 1
ATOM 733 C CA . MET A 1 95 ? -1.549 4.957 -6.367 1 93.25 95 MET A CA 1
ATOM 734 C C . MET A 1 95 ? -0.071 5.152 -6.688 1 93.25 95 MET A C 1
ATOM 736 O O . MET A 1 95 ? 0.715 5.516 -5.812 1 93.25 95 MET A O 1
ATOM 740 N N . LYS A 1 96 ? 0.271 4.906 -7.898 1 89.94 96 LYS A N 1
ATOM 741 C CA . LYS A 1 96 ? 1.663 5.102 -8.297 1 89.94 96 LYS A CA 1
ATOM 742 C C . LYS A 1 96 ? 2.098 6.547 -8.086 1 89.94 96 LYS A C 1
ATOM 744 O O . LYS A 1 96 ? 3.195 6.805 -7.586 1 89.94 96 LYS A O 1
ATOM 749 N N . THR A 1 97 ? 1.279 7.477 -8.531 1 92 97 THR A N 1
ATOM 750 C CA . THR A 1 97 ? 1.556 8.891 -8.32 1 92 97 THR A CA 1
ATOM 751 C C . THR A 1 97 ? 1.762 9.188 -6.836 1 92 97 THR A C 1
ATOM 753 O O . THR A 1 97 ? 2.719 9.875 -6.461 1 92 97 THR A O 1
ATOM 756 N N . PHE A 1 98 ? 0.932 8.633 -5.98 1 92.62 98 PHE A N 1
ATOM 757 C CA . PHE A 1 98 ? 1.024 8.836 -4.539 1 92.62 98 PHE A CA 1
ATOM 758 C C . PHE A 1 98 ? 2.332 8.273 -3.998 1 92.62 98 PHE A C 1
ATOM 760 O O . PHE A 1 98 ? 3.045 8.945 -3.252 1 92.62 98 PHE A O 1
ATOM 767 N N . LEU A 1 99 ? 2.65 7.086 -4.438 1 89.69 99 LEU A N 1
ATOM 768 C CA . LEU A 1 99 ? 3.873 6.43 -3.988 1 89.69 99 LEU A CA 1
ATOM 769 C C . LEU A 1 99 ? 5.102 7.219 -4.422 1 89.69 99 LEU A C 1
ATOM 771 O O . LEU A 1 99 ? 6.055 7.363 -3.652 1 89.69 99 LEU A O 1
ATOM 775 N N . ASP A 1 100 ? 5.105 7.75 -5.598 1 86.19 100 ASP A N 1
ATOM 776 C CA . ASP A 1 100 ? 6.211 8.57 -6.082 1 86.19 100 ASP A CA 1
ATOM 777 C C . ASP A 1 100 ? 6.395 9.812 -5.219 1 86.19 100 ASP A C 1
ATOM 779 O O . ASP A 1 100 ? 7.52 10.266 -5.004 1 86.19 100 ASP A O 1
ATOM 783 N N . ARG A 1 101 ? 5.289 10.281 -4.766 1 89.25 101 ARG A N 1
ATOM 784 C CA . ARG A 1 101 ? 5.316 11.531 -4.012 1 89.25 101 ARG A CA 1
ATOM 785 C C . ARG A 1 101 ? 5.785 11.297 -2.578 1 89.25 101 ARG A C 1
ATOM 787 O O . ARG A 1 101 ? 6.199 12.234 -1.894 1 89.25 101 ARG A O 1
ATOM 794 N N . ILE A 1 102 ? 5.75 10.078 -2.143 1 84.38 102 ILE A N 1
ATOM 795 C CA . ILE A 1 102 ? 6.25 9.82 -0.797 1 84.38 102 ILE A CA 1
ATOM 796 C C . ILE A 1 102 ? 7.594 9.094 -0.877 1 84.38 102 ILE A C 1
ATOM 798 O O . ILE A 1 102 ? 8.141 8.68 0.145 1 84.38 102 ILE A O 1
ATOM 802 N N . GLY A 1 103 ? 8.078 8.852 -2.074 1 74.12 103 GLY A N 1
ATOM 803 C CA . GLY A 1 103 ? 9.289 8.086 -2.326 1 74.12 103 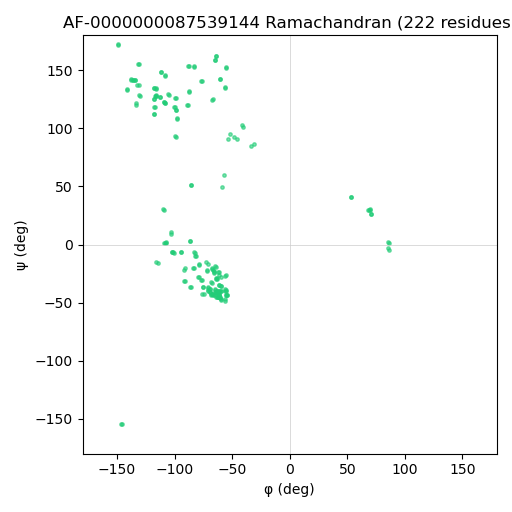GLY A CA 1
ATOM 804 C C . GLY A 1 103 ? 10.531 8.703 -1.713 1 74.12 103 GLY A C 1
ATOM 805 O O . GLY A 1 103 ? 11.43 7.988 -1.258 1 74.12 103 GLY A O 1
ATOM 806 N N . SER A 1 104 ? 10.617 9.984 -1.794 1 66.69 104 SER A N 1
ATOM 807 C CA . SER A 1 104 ? 11.805 10.641 -1.263 1 66.69 104 SER A CA 1
ATOM 808 C C . SER A 1 104 ? 12.016 10.297 0.208 1 66.69 104 SER A C 1
ATOM 810 O O . SER A 1 104 ? 13.141 10.375 0.714 1 66.69 104 SER A O 1
ATOM 812 N N . TRP A 1 105 ? 10.906 10.016 0.742 1 62.25 105 TRP A N 1
ATOM 813 C CA . TRP A 1 105 ? 11.055 9.633 2.143 1 62.25 105 TRP A CA 1
ATOM 814 C C . TRP A 1 105 ? 11.703 8.266 2.27 1 62.25 105 TRP A C 1
ATOM 816 O O . TRP A 1 105 ? 12.336 7.961 3.287 1 62.25 105 TRP A O 1
ATOM 826 N N . VAL A 1 106 ? 11.562 7.543 1.152 1 56.53 106 VAL A N 1
ATOM 827 C CA . VAL A 1 106 ? 12.031 6.164 1.152 1 56.53 106 VAL A CA 1
ATOM 828 C C . VAL A 1 106 ? 13.484 6.117 0.67 1 56.53 106 VAL A C 1
ATOM 830 O O . VAL A 1 106 ? 14.141 5.078 0.762 1 56.53 106 VAL A O 1
ATOM 833 N N . HIS A 1 107 ? 13.914 7.148 -0.022 1 53.97 107 HIS A N 1
ATOM 834 C CA . HIS A 1 107 ? 15.25 7.152 -0.596 1 53.97 107 HIS A CA 1
ATOM 835 C C . HIS A 1 107 ? 16.219 7.945 0.275 1 53.97 107 HIS A C 1
ATOM 837 O O . HIS A 1 107 ? 15.922 9.062 0.691 1 53.97 107 HIS A O 1
ATOM 843 N N . THR A 1 108 ? 16.891 7.262 1.155 1 46.56 108 THR A N 1
ATOM 844 C CA . THR A 1 108 ? 18.016 7.984 1.745 1 46.56 108 THR A CA 1
ATOM 845 C C . THR A 1 108 ? 18.984 8.453 0.664 1 46.56 108 THR A C 1
ATOM 847 O O . THR A 1 108 ? 19.625 7.629 -0.002 1 46.56 108 THR A O 1
ATOM 850 N N . LEU A 1 109 ? 18.641 9.219 -0.257 1 43.44 109 LEU A N 1
ATOM 851 C CA . LEU A 1 109 ? 19.594 9.656 -1.273 1 43.44 109 LEU A CA 1
ATOM 852 C C . LEU A 1 109 ? 20.906 10.094 -0.634 1 43.44 109 LEU A C 1
ATOM 854 O O . LEU A 1 109 ? 20.906 10.93 0.27 1 43.44 109 LEU A O 1
ATOM 858 N N . ARG A 1 110 ? 21.906 9.203 -0.442 1 39.31 110 ARG A N 1
ATOM 859 C CA . ARG A 1 110 ? 23.234 9.789 -0.469 1 39.31 110 ARG A CA 1
ATOM 860 C C . ARG A 1 110 ? 23.453 10.586 -1.751 1 39.31 110 ARG A C 1
ATOM 862 O O . ARG A 1 110 ? 23.344 10.047 -2.852 1 39.31 110 ARG A O 1
ATOM 869 N N . LYS A 1 111 ? 23.188 11.883 -1.882 1 38.75 111 LYS A N 1
ATOM 870 C CA . LYS A 1 111 ? 23.875 12.695 -2.873 1 38.75 111 LYS A CA 1
ATOM 871 C C . LYS A 1 111 ? 25.312 12.211 -3.074 1 38.75 111 LYS A C 1
ATOM 873 O O . LYS A 1 111 ? 26.062 12.055 -2.107 1 38.75 111 LYS A O 1
ATOM 878 N N . ARG A 1 112 ? 25.5 11.102 -4.023 1 36 112 ARG A N 1
ATOM 879 C CA . ARG A 1 112 ? 26.922 11.023 -4.383 1 36 112 ARG A CA 1
ATOM 880 C C . ARG A 1 112 ? 27.516 12.414 -4.594 1 36 112 ARG A C 1
ATOM 882 O O . ARG A 1 112 ? 27.016 13.188 -5.422 1 36 112 ARG A O 1
ATOM 889 N N . ALA A 1 113 ? 28.25 12.883 -3.635 1 31.34 113 ALA A N 1
ATOM 890 C CA . ALA A 1 113 ? 29.172 13.969 -3.926 1 31.34 113 ALA A CA 1
ATOM 891 C C . ALA A 1 113 ? 29.953 13.695 -5.219 1 31.34 113 ALA A C 1
ATOM 893 O O . ALA A 1 113 ? 30.297 12.555 -5.512 1 31.34 113 ALA A O 1
ATOM 894 N N . MET B 1 1 ? -14.805 -11.117 -6.539 1 88.31 1 MET B N 1
ATOM 895 C CA . MET B 1 1 ? -13.766 -10.133 -6.25 1 88.31 1 MET B CA 1
ATOM 896 C C . MET B 1 1 ? -12.633 -10.758 -5.445 1 88.31 1 MET B C 1
ATOM 898 O O . MET B 1 1 ? -12.875 -11.523 -4.508 1 88.31 1 MET B O 1
ATOM 902 N N . LYS B 1 2 ? -11.406 -10.586 -5.934 1 93.88 2 LYS B N 1
ATOM 903 C CA . LYS B 1 2 ? -10.227 -11.133 -5.27 1 93.88 2 LYS B CA 1
ATOM 904 C C . LYS B 1 2 ? -9.336 -10.023 -4.723 1 93.88 2 LYS B C 1
ATOM 906 O O . LYS B 1 2 ? -8.977 -9.094 -5.449 1 93.88 2 LYS B O 1
ATOM 911 N N . VAL B 1 3 ? -9.039 -10.156 -3.424 1 96.06 3 VAL B N 1
ATOM 912 C CA . VAL B 1 3 ? -8.211 -9.141 -2.77 1 96.06 3 VAL B CA 1
ATOM 913 C C . VAL B 1 3 ? -6.902 -9.773 -2.301 1 96.06 3 VAL B C 1
ATOM 915 O O . VAL B 1 3 ? -6.898 -10.883 -1.758 1 96.06 3 VAL B O 1
ATOM 918 N N . VAL B 1 4 ? -5.789 -9.094 -2.559 1 97.19 4 VAL B N 1
ATOM 919 C CA . VAL B 1 4 ? -4.496 -9.516 -2.037 1 97.19 4 VAL B CA 1
ATOM 920 C C . VAL B 1 4 ? -3.943 -8.453 -1.089 1 97.19 4 VAL B C 1
ATOM 922 O O . VAL B 1 4 ? -3.99 -7.262 -1.392 1 97.19 4 VAL B O 1
ATOM 925 N N . GLY B 1 5 ? -3.584 -8.914 0.064 1 97.56 5 GLY B N 1
ATOM 926 C CA . GLY B 1 5 ? -2.953 -8.039 1.035 1 97.56 5 GLY B CA 1
ATOM 927 C C . GLY B 1 5 ? -1.495 -8.375 1.288 1 97.56 5 GLY B C 1
ATOM 928 O O . GLY B 1 5 ? -1.096 -9.531 1.189 1 97.56 5 GLY B O 1
ATOM 929 N N . TYR B 1 6 ? -0.679 -7.328 1.609 1 97.25 6 TYR B N 1
ATOM 930 C CA . TYR B 1 6 ? 0.691 -7.516 2.072 1 97.25 6 TYR B CA 1
ATOM 931 C C . TYR B 1 6 ? 0.975 -6.648 3.295 1 97.25 6 TYR B C 1
ATOM 933 O O . TYR B 1 6 ? 0.804 -5.43 3.254 1 97.25 6 TYR B O 1
ATOM 941 N N . ALA B 1 7 ? 1.343 -7.277 4.359 1 97.62 7 ALA B N 1
ATOM 942 C CA . ALA B 1 7 ? 1.769 -6.57 5.562 1 97.62 7 ALA B CA 1
ATOM 943 C C . ALA B 1 7 ? 3.291 -6.535 5.672 1 97.62 7 ALA B C 1
ATOM 945 O O . ALA B 1 7 ? 3.934 -7.582 5.793 1 97.62 7 ALA B O 1
ATOM 946 N N . GLY B 1 8 ? 3.822 -5.34 5.656 1 96.25 8 GLY B N 1
ATOM 947 C CA . GLY B 1 8 ? 5.262 -5.148 5.684 1 96.25 8 GLY B CA 1
ATOM 948 C C . GLY B 1 8 ? 5.836 -5.141 7.09 1 96.25 8 GLY B C 1
ATOM 949 O O . GLY B 1 8 ? 6.562 -4.215 7.465 1 96.25 8 GLY B O 1
ATOM 950 N N . SER B 1 9 ? 5.543 -6.09 7.863 1 93.81 9 SER B N 1
ATOM 951 C CA . SER B 1 9 ? 6.078 -6.219 9.219 1 93.81 9 SER B CA 1
ATOM 952 C C . SER B 1 9 ? 6.547 -7.645 9.492 1 93.81 9 SER B C 1
ATOM 954 O O . SER B 1 9 ? 5.91 -8.609 9.055 1 93.81 9 SER B O 1
ATOM 956 N N . ARG B 1 10 ? 7.617 -7.793 10.188 1 90.75 10 ARG B N 1
ATOM 957 C CA . ARG B 1 10 ? 8.156 -9.102 10.539 1 90.75 10 ARG B CA 1
ATOM 958 C C . ARG B 1 10 ? 7.82 -9.469 11.977 1 90.75 10 ARG B C 1
ATOM 960 O O . ARG B 1 10 ? 8.031 -10.609 12.398 1 90.75 10 ARG B O 1
ATOM 967 N N . SER B 1 11 ? 7.246 -8.516 12.656 1 88.94 11 SER B N 1
ATOM 968 C CA . SER B 1 11 ? 6.992 -8.734 14.078 1 88.94 11 SER B CA 1
ATOM 969 C C . SER B 1 11 ? 5.789 -9.648 14.289 1 88.94 11 SER B C 1
ATOM 971 O O . SER B 1 11 ? 4.789 -9.539 13.57 1 88.94 11 SER B O 1
ATOM 973 N N . ALA B 1 12 ? 5.852 -10.531 15.25 1 82.25 12 ALA B N 1
ATOM 974 C CA . ALA B 1 12 ? 4.746 -11.422 15.586 1 82.25 12 ALA B CA 1
ATOM 975 C C . ALA B 1 12 ? 3.572 -10.641 16.172 1 82.25 12 ALA B C 1
ATOM 977 O O . ALA B 1 12 ? 2.432 -11.102 16.141 1 82.25 12 ALA B O 1
ATOM 978 N N . PHE B 1 13 ? 3.846 -9.445 16.688 1 83.12 13 PHE B N 1
ATOM 979 C CA . PHE B 1 13 ? 2.818 -8.609 17.297 1 83.12 13 PHE B CA 1
ATOM 980 C C . PHE B 1 13 ? 2.52 -7.395 16.422 1 83.12 13 PHE B C 1
ATOM 982 O O . PHE B 1 13 ? 2.078 -6.359 16.922 1 83.12 13 PHE B O 1
ATOM 989 N N . SER B 1 14 ? 2.701 -7.598 15.219 1 89.75 14 SER B N 1
ATOM 990 C CA . SER B 1 14 ? 2.576 -6.496 14.273 1 89.75 14 SER B CA 1
ATOM 991 C C . SER B 1 14 ? 1.137 -6 14.188 1 89.75 14 SER B C 1
ATOM 993 O O . SER B 1 14 ? 0.215 -6.789 13.961 1 89.75 14 SER B O 1
ATOM 995 N N . LYS B 1 15 ? 0.965 -4.734 14.398 1 90.62 15 LYS B N 1
ATOM 996 C CA . LYS B 1 15 ? -0.34 -4.102 14.234 1 90.62 15 LYS B CA 1
ATOM 997 C C . LYS B 1 15 ? -0.804 -4.172 12.781 1 90.62 15 LYS B C 1
ATOM 999 O O . LYS B 1 15 ? -2.002 -4.277 12.516 1 90.62 15 LYS B O 1
ATOM 1004 N N . SER B 1 16 ? 0.192 -4.172 11.898 1 94.31 16 SER B N 1
ATOM 1005 C CA . SER B 1 16 ? -0.157 -4.254 10.484 1 94.31 16 SER B CA 1
ATOM 1006 C C . SER B 1 16 ? -0.686 -5.637 10.125 1 94.31 16 SER B C 1
ATOM 1008 O O . SER B 1 16 ? -1.658 -5.762 9.375 1 94.31 16 SER B O 1
ATOM 1010 N N . ILE B 1 17 ? -0.094 -6.703 10.688 1 95.75 17 ILE B N 1
ATOM 1011 C CA . ILE B 1 17 ? -0.544 -8.07 10.438 1 95.75 17 ILE B CA 1
ATOM 1012 C C . ILE B 1 17 ? -1.914 -8.281 11.078 1 95.75 17 ILE B C 1
ATOM 1014 O O . ILE B 1 17 ? -2.82 -8.828 10.445 1 95.75 17 ILE B O 1
ATOM 1018 N N . CYS B 1 18 ? -2.064 -7.809 12.273 1 94.75 18 CYS B N 1
ATOM 1019 C CA . CYS B 1 18 ? -3.34 -7.945 12.969 1 94.75 18 CYS B CA 1
ATOM 1020 C C . CYS B 1 18 ? -4.461 -7.258 12.203 1 94.75 18 CYS B C 1
ATOM 1022 O O . CYS B 1 18 ? -5.539 -7.828 12.023 1 94.75 18 CYS B O 1
ATOM 1024 N N . LEU B 1 19 ? -4.188 -6.066 11.742 1 94.69 19 LEU B N 1
ATOM 1025 C CA . LEU B 1 19 ? -5.18 -5.324 10.977 1 94.69 19 LEU B CA 1
ATOM 1026 C C . LEU B 1 19 ? -5.52 -6.051 9.68 1 94.69 19 LEU B C 1
ATOM 1028 O O . LEU B 1 19 ? -6.691 -6.133 9.305 1 94.69 19 LEU B O 1
ATOM 1032 N N . GLY B 1 20 ? -4.488 -6.598 9 1 96.31 20 GLY B N 1
ATOM 1033 C CA . GLY B 1 20 ? -4.719 -7.383 7.797 1 96.31 20 GLY B CA 1
ATOM 1034 C C . GLY B 1 20 ? -5.594 -8.602 8.039 1 96.31 20 GLY B C 1
ATOM 1035 O O . GLY B 1 20 ? -6.492 -8.891 7.242 1 96.31 20 GLY B O 1
ATOM 1036 N N . GLU B 1 21 ? -5.383 -9.258 9.133 1 95.88 21 GLU B N 1
ATOM 1037 C CA . GLU B 1 21 ? -6.176 -10.438 9.461 1 95.88 21 GLU B CA 1
ATOM 1038 C C . GLU B 1 21 ? -7.621 -10.062 9.789 1 95.88 21 GLU B C 1
ATOM 1040 O O . GLU B 1 21 ? -8.555 -10.773 9.406 1 95.88 21 GLU B O 1
ATOM 1045 N N . LYS B 1 22 ? -7.75 -9.016 10.484 1 94 22 LYS B N 1
ATOM 1046 C CA . LYS B 1 22 ? -9.094 -8.539 10.781 1 94 22 LYS B CA 1
ATOM 1047 C C . LYS B 1 22 ? -9.844 -8.172 9.508 1 94 22 LYS B C 1
ATOM 1049 O O . LYS B 1 22 ? -11.023 -8.5 9.352 1 94 22 LYS B O 1
ATOM 1054 N N . LEU B 1 23 ? -9.148 -7.523 8.617 1 94.62 23 LEU B N 1
ATOM 1055 C CA . LEU B 1 23 ? -9.75 -7.172 7.336 1 94.62 23 LEU B CA 1
ATOM 1056 C C . LEU B 1 23 ? -10.141 -8.422 6.559 1 94.62 23 LEU B C 1
ATOM 1058 O O . LEU B 1 23 ? -11.242 -8.492 6.004 1 94.62 23 LEU B O 1
ATOM 1062 N N . LYS B 1 24 ? -9.266 -9.367 6.523 1 96.19 24 LYS B N 1
ATOM 1063 C CA . LYS B 1 24 ? -9.523 -10.641 5.855 1 96.19 24 LYS B CA 1
ATOM 1064 C C . LYS B 1 24 ? -10.789 -11.297 6.391 1 96.19 24 LYS B C 1
ATOM 1066 O O . LYS B 1 24 ? -11.633 -11.758 5.613 1 96.19 24 LYS B O 1
ATOM 1071 N N . THR B 1 25 ? -10.953 -11.281 7.648 1 95.38 25 THR B N 1
ATOM 1072 C CA . THR B 1 25 ? -12.125 -11.875 8.297 1 95.38 25 THR B CA 1
ATOM 1073 C C . THR B 1 25 ? -13.391 -11.109 7.922 1 95.38 25 THR B C 1
ATOM 1075 O O . THR B 1 25 ? -14.414 -11.719 7.598 1 95.38 25 THR B O 1
ATOM 1078 N N . MET B 1 26 ? -13.305 -9.812 7.934 1 91.94 26 MET B N 1
ATOM 1079 C CA . MET B 1 26 ? -14.438 -8.969 7.586 1 91.94 26 MET B CA 1
ATOM 1080 C C . MET B 1 26 ? -14.891 -9.227 6.148 1 91.94 26 MET B C 1
ATOM 1082 O O . MET B 1 26 ? -16.078 -9.281 5.867 1 91.94 26 MET B O 1
ATOM 1086 N N . LEU B 1 27 ? -13.922 -9.375 5.32 1 94.38 27 LEU B N 1
ATOM 1087 C CA . LEU B 1 27 ? -14.227 -9.602 3.912 1 94.38 27 LEU B CA 1
ATOM 1088 C C . LEU B 1 27 ? -14.852 -10.977 3.707 1 94.38 27 LEU B C 1
ATOM 1090 O O . LEU B 1 27 ? -15.781 -11.133 2.906 1 94.38 27 LEU B O 1
ATOM 1094 N N . ARG B 1 28 ? -14.328 -11.906 4.449 1 94.19 28 ARG B N 1
ATOM 1095 C CA . ARG B 1 28 ? -14.883 -13.258 4.367 1 94.19 28 ARG B CA 1
ATOM 1096 C C . ARG B 1 28 ? -16.359 -13.266 4.738 1 94.19 28 ARG B C 1
ATOM 1098 O O . ARG B 1 28 ? -17.156 -13.969 4.113 1 94.19 28 ARG B O 1
ATOM 1105 N N . GLU B 1 29 ? -16.719 -12.453 5.664 1 92.88 29 GLU B N 1
ATOM 1106 C CA . GLU B 1 29 ? -18.109 -12.344 6.102 1 92.88 29 GLU B CA 1
ATOM 1107 C C . GLU B 1 29 ? -19 -11.789 4.992 1 92.88 29 GLU B C 1
ATOM 1109 O O . GLU B 1 29 ? -20.219 -11.969 5.012 1 92.88 29 GLU B O 1
ATOM 1114 N N . LYS B 1 30 ? -18.406 -11.117 4.098 1 91.19 30 LYS B N 1
ATOM 1115 C CA . LYS B 1 30 ? -19.141 -10.562 2.961 1 91.19 30 LYS B CA 1
ATOM 1116 C C . LYS B 1 30 ? -18.906 -11.398 1.704 1 91.19 30 LYS B C 1
ATOM 1118 O O . LYS B 1 30 ? -19.172 -10.93 0.591 1 91.19 30 LYS B O 1
ATOM 1123 N N . ASN B 1 31 ? -18.281 -12.594 1.818 1 93.81 31 ASN B N 1
ATOM 1124 C CA . ASN B 1 31 ? -18.016 -13.547 0.75 1 93.81 31 ASN B CA 1
ATOM 1125 C C . ASN B 1 31 ? -16.984 -13.008 -0.243 1 93.81 31 ASN B C 1
ATOM 1127 O O . ASN B 1 31 ? -17.109 -13.227 -1.449 1 93.81 31 ASN B O 1
ATOM 1131 N N . ILE B 1 32 ? -16.141 -12.203 0.265 1 93.06 32 ILE B N 1
ATOM 1132 C CA . ILE B 1 32 ? -15.008 -11.727 -0.518 1 93.06 32 ILE B CA 1
ATOM 1133 C C . ILE B 1 32 ? -13.727 -12.414 -0.05 1 93.06 32 ILE B C 1
ATOM 1135 O O . ILE B 1 32 ? -13.438 -12.445 1.148 1 93.06 32 ILE B O 1
ATOM 1139 N N . GLU B 1 33 ? -13.031 -12.938 -0.976 1 94.75 33 GLU B N 1
ATOM 1140 C CA . GLU B 1 33 ? -11.805 -13.656 -0.656 1 94.75 33 GLU B CA 1
ATOM 1141 C C . GLU B 1 33 ? -10.609 -12.703 -0.602 1 94.75 33 GLU B C 1
ATOM 1143 O O . GLU B 1 33 ? -10.445 -11.859 -1.481 1 94.75 33 GLU B O 1
ATOM 1148 N N . MET B 1 34 ? -9.852 -12.836 0.458 1 96.31 34 MET B N 1
ATOM 1149 C CA . MET B 1 34 ? -8.602 -12.102 0.586 1 96.31 34 MET B CA 1
ATOM 1150 C C . MET B 1 34 ? -7.465 -13.031 1 1 96.31 34 MET B C 1
ATOM 1152 O O . MET B 1 34 ? -7.625 -13.852 1.904 1 96.31 34 MET B O 1
ATOM 1156 N N . GLU B 1 35 ? -6.398 -12.977 0.262 1 97.62 35 GLU B N 1
ATOM 1157 C CA . GLU B 1 35 ? -5.152 -13.602 0.696 1 97.62 35 GLU B CA 1
ATOM 1158 C C . GLU B 1 35 ? -4.195 -12.57 1.291 1 97.62 35 GLU B C 1
ATOM 1160 O O . GLU B 1 35 ? -3.934 -11.531 0.681 1 97.62 35 GLU B O 1
ATOM 1165 N N . LEU B 1 36 ? -3.77 -12.859 2.49 1 97.44 36 LEU B N 1
ATOM 1166 C CA . LEU B 1 36 ? -2.848 -11.961 3.168 1 97.44 36 LEU B CA 1
ATOM 1167 C C . LEU B 1 36 ? -1.448 -12.562 3.24 1 97.44 36 LEU B C 1
ATOM 1169 O O . LEU B 1 36 ? -1.27 -13.672 3.756 1 97.44 36 LEU B O 1
ATOM 1173 N N . TYR B 1 37 ? -0.525 -11.852 2.697 1 97.62 37 TYR B N 1
ATOM 1174 C CA . TYR B 1 37 ? 0.887 -12.195 2.828 1 97.62 37 TYR B CA 1
ATOM 1175 C C . TYR B 1 37 ? 1.601 -11.219 3.756 1 97.62 37 TYR B C 1
ATOM 1177 O O . TYR B 1 37 ? 1.223 -10.047 3.846 1 97.62 37 TYR B O 1
ATOM 1185 N N . THR B 1 38 ? 2.572 -11.727 4.512 1 97 38 THR B N 1
ATOM 1186 C CA . THR B 1 38 ? 3.299 -10.867 5.441 1 97 38 THR B CA 1
ATOM 1187 C C . THR B 1 38 ? 4.805 -11.055 5.289 1 97 38 THR B C 1
ATOM 1189 O O . THR B 1 38 ? 5.262 -12.102 4.824 1 97 38 THR B O 1
ATOM 1192 N N . ALA B 1 39 ? 5.527 -10.039 5.66 1 96.38 39 ALA B N 1
ATOM 1193 C CA . ALA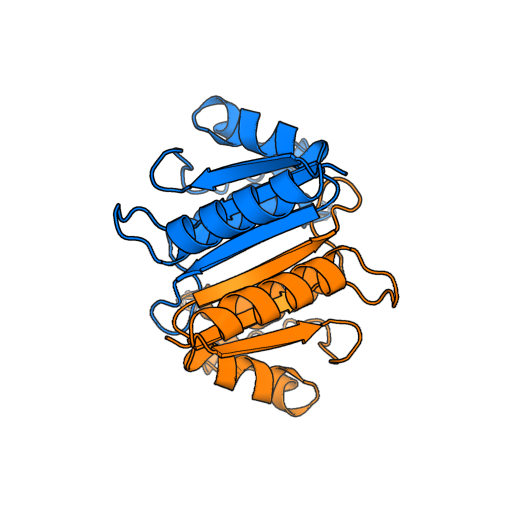 B 1 39 ? 6.984 -10.148 5.664 1 96.38 39 ALA B CA 1
ATOM 1194 C C . ALA B 1 39 ? 7.453 -11.195 6.672 1 96.38 39 ALA B C 1
ATOM 1196 O O . ALA B 1 39 ? 8.586 -11.68 6.594 1 96.38 39 ALA B O 1
ATOM 1197 N N . ARG B 1 40 ? 6.574 -11.5 7.582 1 94.38 40 ARG B N 1
ATOM 1198 C CA . ARG B 1 40 ? 6.906 -12.484 8.602 1 94.38 40 ARG B CA 1
ATOM 1199 C C . ARG B 1 40 ? 6.863 -13.898 8.023 1 94.38 40 ARG B C 1
ATOM 1201 O O . ARG B 1 40 ? 7.711 -14.734 8.359 1 94.38 40 ARG B O 1
ATOM 1208 N N . ASN B 1 41 ? 5.941 -14.125 7.156 1 94.88 41 ASN B N 1
ATOM 1209 C CA . ASN B 1 41 ? 5.715 -15.492 6.688 1 94.88 41 ASN B CA 1
ATOM 1210 C C . ASN B 1 41 ? 6.188 -15.672 5.25 1 94.88 41 ASN B C 1
ATOM 1212 O O . ASN B 1 41 ? 6.062 -16.766 4.688 1 94.88 41 ASN B O 1
ATOM 1216 N N . ASN B 1 42 ? 6.734 -14.68 4.617 1 96.75 42 ASN B N 1
ATOM 1217 C CA . ASN B 1 42 ? 7.234 -14.711 3.246 1 96.75 42 ASN B CA 1
ATOM 1218 C C . ASN B 1 42 ? 8.594 -14.016 3.131 1 96.75 42 ASN B C 1
ATOM 1220 O O . ASN B 1 42 ? 8.82 -12.984 3.764 1 96.75 42 ASN B O 1
ATOM 1224 N N . VAL B 1 43 ? 9.398 -14.617 2.316 1 96 43 VAL B N 1
ATOM 1225 C CA . VAL B 1 43 ? 10.719 -14.039 2.09 1 96 43 VAL B CA 1
ATOM 1226 C C . VAL B 1 43 ? 10.711 -13.227 0.794 1 96 43 VAL B C 1
ATOM 1228 O O . VAL B 1 43 ? 10.43 -13.766 -0.278 1 96 43 VAL B O 1
ATOM 1231 N N . VAL B 1 44 ? 10.906 -11.984 0.927 1 96.06 44 VAL B N 1
ATOM 1232 C CA . VAL B 1 44 ? 11.109 -11.094 -0.21 1 96.06 44 VAL B CA 1
ATOM 1233 C C . VAL B 1 44 ? 12.5 -10.469 -0.132 1 96.06 44 VAL B C 1
ATOM 1235 O O . VAL B 1 44 ? 12.781 -9.672 0.763 1 96.06 44 VAL B O 1
ATOM 1238 N N . GLU B 1 45 ? 13.359 -10.844 -1.062 1 95.19 45 GLU B N 1
ATOM 1239 C CA . GLU B 1 45 ? 14.727 -10.32 -1.082 1 95.19 45 GLU B CA 1
ATOM 1240 C C . GLU B 1 45 ? 14.789 -8.961 -1.767 1 95.19 45 GLU B C 1
ATOM 1242 O O . GLU B 1 45 ? 13.953 -8.648 -2.621 1 95.19 45 GLU B O 1
ATOM 1247 N N . GLU B 1 46 ? 15.797 -8.219 -1.338 1 93.19 46 GLU B N 1
ATOM 1248 C CA . GLU B 1 46 ? 15.992 -6.914 -1.967 1 93.19 46 GLU B CA 1
ATOM 1249 C C . GLU B 1 46 ? 16.266 -7.055 -3.461 1 93.19 46 GLU B C 1
ATOM 1251 O O . GLU B 1 46 ? 16.938 -8 -3.885 1 93.19 46 GLU B O 1
ATOM 1256 N N . CYS B 1 47 ? 15.766 -6.195 -4.16 1 91.06 47 CYS B N 1
ATOM 1257 C CA . CYS B 1 47 ? 16.047 -6.152 -5.594 1 91.06 47 CYS B CA 1
ATOM 1258 C C . CYS B 1 47 ? 17.531 -6.062 -5.855 1 91.06 47 CYS B C 1
ATOM 1260 O O . CYS B 1 47 ? 18.234 -5.266 -5.227 1 91.06 47 CYS B O 1
ATOM 1262 N N . ARG B 1 48 ? 18 -6.84 -6.793 1 91.06 48 ARG B N 1
ATOM 1263 C CA . ARG B 1 48 ? 19.422 -6.848 -7.121 1 91.06 48 ARG B CA 1
ATOM 1264 C C . ARG B 1 48 ? 19.766 -5.703 -8.07 1 91.06 48 ARG B C 1
ATOM 1266 O O . ARG B 1 48 ? 20.953 -5.398 -8.273 1 91.06 48 ARG B O 1
ATOM 1273 N N . GLY B 1 49 ? 18.828 -5.059 -8.57 1 86.75 49 GLY B N 1
ATOM 1274 C CA . GLY B 1 49 ? 19.062 -3.922 -9.445 1 86.75 49 GLY B CA 1
ATOM 1275 C C . GLY B 1 49 ? 19.641 -4.312 -10.789 1 86.75 49 GLY B C 1
ATOM 1276 O O . GLY B 1 49 ? 20.344 -3.52 -11.422 1 86.75 49 GLY B O 1
ATOM 1277 N N . CYS B 1 50 ? 19.391 -5.438 -11.328 1 85.56 50 CYS B N 1
ATOM 1278 C CA . CYS B 1 50 ? 20 -5.926 -12.562 1 85.56 50 CYS B CA 1
ATOM 1279 C C . CYS B 1 50 ? 19.281 -5.371 -13.781 1 85.56 50 CYS B C 1
ATOM 1281 O O . CYS B 1 50 ? 19.812 -5.418 -14.898 1 85.56 50 CYS B O 1
ATOM 1283 N N . GLY B 1 51 ? 18.047 -4.918 -13.641 1 82.25 51 GLY B N 1
ATOM 1284 C CA . GLY B 1 51 ? 17.312 -4.27 -14.719 1 82.25 51 GLY B CA 1
ATOM 1285 C C . GLY B 1 51 ? 16.609 -5.254 -15.625 1 82.25 51 GLY B C 1
ATOM 1286 O O . GLY B 1 51 ? 15.898 -4.848 -16.547 1 82.25 51 GLY B O 1
ATOM 1287 N N . LYS B 1 52 ? 16.641 -6.492 -15.422 1 84.75 52 LYS B N 1
ATOM 1288 C CA . LYS B 1 52 ? 16.062 -7.512 -16.297 1 84.75 52 LYS B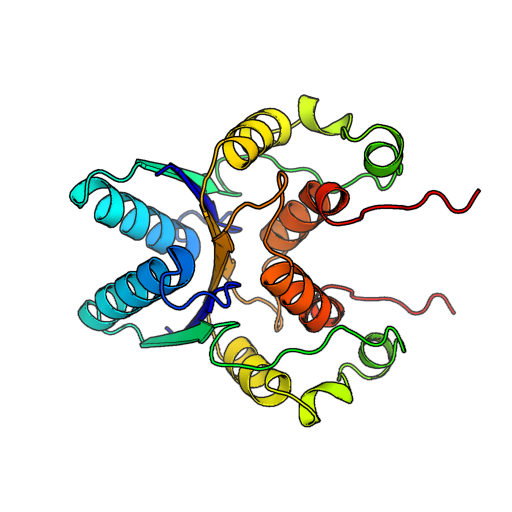 CA 1
ATOM 1289 C C . LYS B 1 52 ? 14.539 -7.434 -16.312 1 84.75 52 LYS B C 1
ATOM 1291 O O . LYS B 1 52 ? 13.906 -7.73 -17.328 1 84.75 52 LYS B O 1
ATOM 1296 N N . CYS B 1 53 ? 14 -7.07 -15.219 1 83 53 CYS B N 1
ATOM 1297 C CA . CYS B 1 53 ? 12.539 -6.973 -15.148 1 83 53 CYS B CA 1
ATOM 1298 C C . CYS B 1 53 ? 12.023 -5.918 -16.109 1 83 53 CYS B C 1
ATOM 1300 O O . CYS B 1 53 ? 10.906 -6.043 -16.641 1 83 53 CYS B O 1
ATOM 1302 N N . PHE B 1 54 ? 12.867 -4.957 -16.344 1 76.88 54 PHE B N 1
ATOM 1303 C CA . PHE B 1 54 ? 12.469 -3.895 -17.25 1 76.88 54 PHE B CA 1
ATOM 1304 C C . PHE B 1 54 ? 12.617 -4.34 -18.703 1 76.88 54 PHE B C 1
ATOM 1306 O O . PHE B 1 54 ? 11.836 -3.93 -19.562 1 76.88 54 PHE B O 1
ATOM 1313 N N . ASP B 1 55 ? 13.57 -5.262 -18.875 1 77.19 55 ASP B N 1
ATOM 1314 C CA . ASP B 1 55 ? 13.859 -5.73 -20.234 1 77.19 55 ASP B CA 1
ATOM 1315 C C . ASP B 1 55 ? 12.938 -6.879 -20.625 1 77.19 55 ASP B C 1
ATOM 1317 O O . ASP B 1 55 ? 12.453 -6.934 -21.75 1 77.19 55 ASP B O 1
ATOM 1321 N N . GLU B 1 56 ? 12.625 -7.719 -19.688 1 78.81 56 GLU B N 1
ATOM 1322 C CA . GLU B 1 56 ? 11.977 -8.984 -20.016 1 78.81 56 GLU B CA 1
ATOM 1323 C C . GLU B 1 56 ? 10.57 -9.055 -19.422 1 78.81 56 GLU B C 1
ATOM 1325 O O . GLU B 1 56 ? 9.789 -9.938 -19.781 1 78.81 56 GLU B O 1
ATOM 1330 N N . GLY B 1 57 ? 10.312 -8.188 -18.516 1 76.88 57 GLY B N 1
ATOM 1331 C CA . GLY B 1 57 ? 8.992 -8.18 -17.891 1 76.88 57 GLY B CA 1
ATOM 1332 C C . GLY B 1 57 ? 8.867 -9.141 -16.734 1 76.88 57 GLY B C 1
ATOM 1333 O O . GLY B 1 57 ? 7.801 -9.258 -16.125 1 76.88 57 GLY B O 1
ATOM 1334 N N . LEU B 1 58 ? 9.961 -9.859 -16.531 1 81.19 58 LEU B N 1
ATOM 1335 C CA . LEU B 1 58 ? 9.984 -10.812 -15.43 1 81.19 58 LEU B CA 1
ATOM 1336 C C . LEU B 1 58 ? 11.266 -10.68 -14.625 1 81.19 58 LEU B C 1
ATOM 1338 O O . LEU B 1 58 ? 12.344 -10.477 -15.188 1 81.19 58 LEU B O 1
ATOM 1342 N N . CYS B 1 59 ? 11.102 -10.734 -13.312 1 87.88 59 CYS B N 1
ATOM 1343 C CA . CYS B 1 59 ? 12.281 -10.711 -12.453 1 87.88 59 CYS B CA 1
ATOM 1344 C C . CYS B 1 59 ? 12.805 -12.117 -12.195 1 87.88 59 CYS B C 1
ATOM 1346 O O . CYS B 1 59 ? 12.086 -12.969 -11.672 1 87.88 59 CYS B O 1
ATOM 1348 N N . PRO B 1 60 ? 14.039 -12.383 -12.57 1 88.62 60 PRO B N 1
ATOM 1349 C CA . PRO B 1 60 ? 14.594 -13.719 -12.344 1 88.62 60 PRO B CA 1
ATOM 1350 C C . PRO B 1 60 ? 14.664 -14.086 -10.859 1 88.62 60 PRO B C 1
ATOM 1352 O O . PRO B 1 60 ? 14.648 -15.266 -10.508 1 88.62 60 PRO B O 1
ATOM 1355 N N . GLN B 1 61 ? 14.703 -13.164 -9.984 1 92.5 61 GLN B N 1
ATOM 1356 C CA . GLN B 1 61 ? 14.797 -13.391 -8.547 1 92.5 61 GLN B CA 1
ATOM 1357 C C . GLN B 1 61 ? 13.492 -13.953 -7.988 1 92.5 61 GLN B C 1
ATOM 1359 O O . GLN B 1 61 ? 13.461 -14.469 -6.867 1 92.5 61 GLN B O 1
ATOM 1364 N N . ASP B 1 62 ? 12.422 -13.797 -8.805 1 92.69 62 ASP B N 1
ATOM 1365 C CA . ASP B 1 62 ? 11.109 -14.188 -8.297 1 92.69 62 ASP B CA 1
ATOM 1366 C C . ASP B 1 62 ? 11.078 -15.664 -7.93 1 92.69 62 ASP B C 1
ATOM 1368 O O . ASP B 1 62 ? 10.352 -16.062 -7.016 1 92.69 62 ASP B O 1
ATOM 1372 N N . GLN B 1 63 ? 11.914 -16.453 -8.594 1 93.19 63 GLN B N 1
ATOM 1373 C CA . GLN B 1 63 ? 11.922 -17.891 -8.352 1 93.19 63 GLN B CA 1
ATOM 1374 C C . GLN B 1 63 ? 12.758 -18.234 -7.117 1 93.19 63 GLN B C 1
ATOM 1376 O O . GLN B 1 63 ? 12.742 -19.375 -6.648 1 93.19 63 GLN B O 1
ATOM 1381 N N . GLU B 1 64 ? 13.438 -17.25 -6.578 1 94.88 64 GLU B N 1
ATOM 1382 C CA . GLU B 1 64 ? 14.367 -17.5 -5.48 1 94.88 64 GLU B CA 1
ATOM 1383 C C . GLU B 1 64 ? 13.75 -17.141 -4.137 1 94.88 64 GLU B C 1
ATOM 1385 O O . GLU B 1 64 ? 14.352 -17.375 -3.086 1 94.88 64 GLU B O 1
ATOM 1390 N N . ASP B 1 65 ? 12.586 -16.547 -4.129 1 96.19 65 ASP B N 1
ATOM 1391 C CA . ASP B 1 65 ? 11.898 -16.172 -2.895 1 96.19 65 ASP B CA 1
ATOM 1392 C C . ASP B 1 65 ? 10.391 -16.297 -3.055 1 96.19 65 ASP B C 1
ATOM 1394 O O . ASP B 1 65 ? 9.898 -17.125 -3.826 1 96.19 65 ASP B O 1
ATOM 1398 N N . SER B 1 66 ? 9.688 -15.555 -2.289 1 97.19 66 SER B N 1
ATOM 1399 C CA . SER B 1 66 ? 8.234 -15.742 -2.264 1 97.19 66 SER B CA 1
ATOM 1400 C C . SER B 1 66 ? 7.555 -14.93 -3.355 1 97.19 66 SER B C 1
ATOM 1402 O O . SER B 1 66 ? 6.332 -14.992 -3.51 1 97.19 66 SER B O 1
ATOM 1404 N N . MET B 1 67 ? 8.281 -14.234 -4.195 1 94.69 67 MET B N 1
ATOM 1405 C CA . MET B 1 67 ? 7.691 -13.25 -5.098 1 94.69 67 MET B CA 1
ATOM 1406 C C . MET B 1 67 ? 6.996 -13.93 -6.273 1 94.69 67 MET B C 1
ATOM 1408 O O . MET B 1 67 ? 6.016 -13.406 -6.805 1 94.69 67 MET B O 1
ATOM 1412 N N . GLU B 1 68 ? 7.48 -15.086 -6.68 1 93.19 68 GLU B N 1
ATOM 1413 C CA . GLU B 1 68 ? 6.832 -15.758 -7.801 1 93.19 68 GLU B CA 1
ATOM 1414 C C . GLU B 1 68 ? 5.352 -15.992 -7.523 1 93.19 68 GLU B C 1
ATOM 1416 O O . GLU B 1 68 ? 4.496 -15.625 -8.336 1 93.19 68 GLU B O 1
ATOM 1421 N N . TYR B 1 69 ? 5.066 -16.516 -6.387 1 94.38 69 TYR B N 1
ATOM 1422 C CA . TYR B 1 69 ? 3.684 -16.828 -6.043 1 94.38 69 TYR B CA 1
ATOM 1423 C C . TYR B 1 69 ? 2.893 -15.57 -5.719 1 94.38 69 TYR B C 1
ATOM 1425 O O . TYR B 1 69 ? 1.739 -15.43 -6.129 1 94.38 69 TYR B O 1
ATOM 1433 N N . ILE B 1 70 ? 3.482 -14.695 -5 1 94.56 70 ILE B N 1
ATOM 1434 C CA . ILE B 1 70 ? 2.791 -13.477 -4.613 1 94.56 70 ILE B CA 1
ATOM 1435 C C . ILE B 1 70 ? 2.412 -12.68 -5.863 1 94.56 70 ILE B C 1
ATOM 1437 O O . ILE B 1 70 ? 1.291 -12.18 -5.969 1 94.56 70 ILE B O 1
ATOM 1441 N N . ARG B 1 71 ? 3.34 -12.625 -6.746 1 91 71 ARG B N 1
ATOM 1442 C CA . ARG B 1 71 ? 3.088 -11.891 -7.984 1 91 71 ARG B CA 1
ATOM 1443 C C . ARG B 1 71 ? 1.917 -12.508 -8.75 1 91 71 ARG B C 1
ATOM 1445 O O . ARG B 1 71 ? 1.06 -11.781 -9.266 1 91 71 ARG B O 1
ATOM 1452 N N . LYS B 1 72 ? 1.898 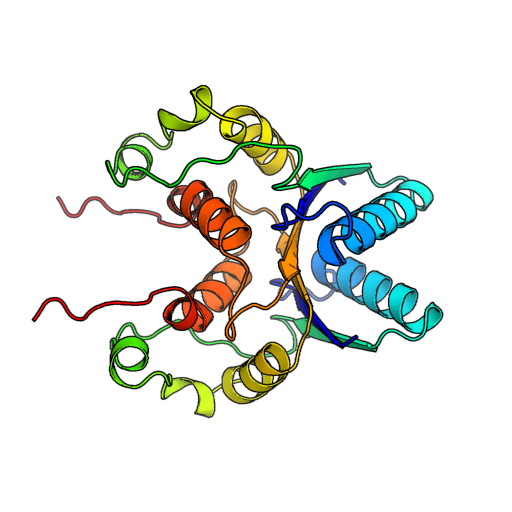-13.766 -8.867 1 91.69 72 LYS B N 1
ATOM 1453 C CA . LYS B 1 72 ? 0.8 -14.453 -9.539 1 91.69 72 LYS B CA 1
ATOM 1454 C C . LYS B 1 72 ? -0.542 -14.102 -8.906 1 91.69 72 LYS B C 1
ATOM 1456 O O . LYS B 1 72 ? -1.524 -13.867 -9.609 1 91.69 72 LYS B O 1
ATOM 1461 N N . LYS B 1 73 ? -0.565 -14.016 -7.645 1 94.56 73 LYS B N 1
ATOM 1462 C CA . LYS B 1 73 ? -1.804 -13.711 -6.934 1 94.56 73 LYS B CA 1
ATOM 1463 C C . LYS B 1 73 ? -2.217 -12.258 -7.145 1 94.56 73 LYS B C 1
ATOM 1465 O O . LYS B 1 73 ? -3.406 -11.961 -7.281 1 94.56 73 LYS B O 1
ATOM 1470 N N . ILE B 1 74 ? -1.235 -11.43 -7.191 1 92.25 74 ILE B N 1
ATOM 1471 C CA . ILE B 1 74 ? -1.523 -10.016 -7.43 1 92.25 74 ILE B CA 1
ATOM 1472 C C . ILE B 1 74 ? -2.121 -9.844 -8.82 1 92.25 74 ILE B C 1
ATOM 1474 O O . ILE B 1 74 ? -3.086 -9.094 -9 1 92.25 74 ILE B O 1
ATOM 1478 N N . LEU B 1 75 ? -1.591 -10.602 -9.75 1 88.5 75 LEU B N 1
ATOM 1479 C CA . LEU B 1 75 ? -2.057 -10.5 -11.125 1 88.5 75 LEU B CA 1
ATOM 1480 C C . LEU B 1 75 ? -3.506 -10.961 -11.25 1 88.5 75 LEU B C 1
ATOM 1482 O O . LEU B 1 75 ? -4.238 -10.5 -12.125 1 88.5 75 LEU B O 1
ATOM 1486 N N . GLU B 1 76 ? -3.936 -11.758 -10.344 1 92.31 76 GLU B N 1
ATOM 1487 C CA . GLU B 1 76 ? -5.293 -12.297 -10.359 1 92.31 76 GLU B CA 1
ATOM 1488 C C . GLU B 1 76 ? -6.23 -11.445 -9.5 1 92.31 76 GLU B C 1
ATOM 1490 O O . GLU B 1 76 ? -7.441 -11.672 -9.492 1 92.31 76 GLU B O 1
ATOM 1495 N N . ALA B 1 77 ? -5.684 -10.5 -8.82 1 94.12 77 ALA B N 1
ATOM 1496 C CA . ALA B 1 77 ? -6.473 -9.758 -7.84 1 94.12 77 ALA B CA 1
ATOM 1497 C C . ALA B 1 77 ? -7.172 -8.562 -8.492 1 94.12 77 ALA B C 1
ATOM 1499 O O . ALA B 1 77 ? -6.684 -8.023 -9.484 1 94.12 77 ALA B O 1
ATOM 1500 N N . ASP B 1 78 ? -8.25 -8.188 -7.895 1 93.31 78 ASP B N 1
ATOM 1501 C CA . ASP B 1 78 ? -8.953 -6.965 -8.281 1 93.31 78 ASP B CA 1
ATOM 1502 C C . ASP B 1 78 ? -8.469 -5.77 -7.465 1 93.31 78 ASP B C 1
ATOM 1504 O O . ASP B 1 78 ? -8.5 -4.633 -7.938 1 93.31 78 ASP B O 1
ATOM 1508 N N . LEU B 1 79 ? -8.07 -6.105 -6.211 1 94.81 79 LEU B N 1
ATOM 1509 C CA . LEU B 1 79 ? -7.621 -5.086 -5.27 1 94.81 79 LEU B CA 1
ATOM 1510 C C . LEU B 1 79 ? -6.383 -5.551 -4.508 1 94.81 79 LEU B C 1
ATOM 1512 O O . LEU B 1 79 ? -6.262 -6.734 -4.18 1 94.81 79 LEU B O 1
ATOM 1516 N N . ILE B 1 80 ? -5.539 -4.59 -4.309 1 95.25 80 ILE B N 1
ATOM 1517 C CA . ILE B 1 80 ? -4.391 -4.852 -3.451 1 95.25 80 ILE B CA 1
ATOM 1518 C C . ILE B 1 80 ? -4.434 -3.93 -2.232 1 95.25 80 ILE B C 1
ATOM 1520 O O . ILE B 1 80 ? -4.785 -2.752 -2.35 1 95.25 80 ILE B O 1
ATOM 1524 N N . VAL B 1 81 ? -4.199 -4.48 -1.055 1 96.69 81 VAL B N 1
ATOM 1525 C CA . VAL B 1 81 ? -4.133 -3.752 0.209 1 96.69 81 VAL B CA 1
ATOM 1526 C C . VAL B 1 81 ? -2.732 -3.879 0.805 1 96.69 81 VAL B C 1
ATOM 1528 O O . VAL B 1 81 ? -2.273 -4.984 1.099 1 96.69 81 VAL B O 1
ATOM 1531 N N . LEU B 1 82 ? -2.09 -2.77 0.958 1 96.62 82 LEU B N 1
ATOM 1532 C CA . LEU B 1 82 ? -0.751 -2.725 1.537 1 96.62 82 LEU B CA 1
ATOM 1533 C C . LEU B 1 82 ? -0.78 -2.094 2.926 1 96.62 82 LEU B C 1
ATOM 1535 O O . LEU B 1 82 ? -1.306 -0.992 3.1 1 96.62 82 LEU B O 1
ATOM 1539 N N . LEU B 1 83 ? -0.295 -2.842 3.9 1 96.94 83 LEU B N 1
ATOM 1540 C CA . LEU B 1 83 ? -0.282 -2.406 5.293 1 96.94 83 LEU B CA 1
ATOM 1541 C C . LEU B 1 83 ? 1.146 -2.309 5.816 1 96.94 83 LEU B C 1
ATOM 1543 O O . LEU B 1 83 ? 1.904 -3.279 5.754 1 96.94 83 LEU B O 1
ATOM 1547 N N . SER B 1 84 ? 1.508 -1.124 6.344 1 95.62 84 SER B N 1
ATOM 1548 C CA . SER B 1 84 ? 2.883 -0.935 6.801 1 95.62 84 SER B CA 1
ATOM 1549 C C . SER B 1 84 ? 2.932 -0.106 8.078 1 95.62 84 SER B C 1
ATOM 1551 O O . SER B 1 84 ? 2.234 0.904 8.195 1 95.62 84 SER B O 1
ATOM 1553 N N . PRO B 1 85 ? 3.707 -0.564 9.047 1 93.12 85 PRO B N 1
ATOM 1554 C CA . PRO B 1 85 ? 4.078 0.4 10.086 1 93.12 85 PRO B CA 1
ATOM 1555 C C . PRO B 1 85 ? 4.746 1.65 9.523 1 93.12 85 PRO B C 1
ATOM 1557 O O . PRO B 1 85 ? 5.293 1.615 8.414 1 93.12 85 PRO B O 1
ATOM 1560 N N . VAL B 1 86 ? 4.598 2.729 10.227 1 88.31 86 VAL B N 1
ATOM 1561 C CA . VAL B 1 86 ? 5.324 3.943 9.875 1 88.31 86 VAL B CA 1
ATOM 1562 C C . VAL B 1 86 ? 6.578 4.074 10.734 1 88.31 86 VAL B C 1
ATOM 1564 O O . VAL B 1 86 ? 6.484 4.262 11.953 1 88.31 86 VAL B O 1
ATOM 1567 N N . TYR B 1 87 ? 7.719 3.859 10.117 1 81.81 87 TYR B N 1
ATOM 1568 C CA . TYR B 1 87 ? 9.016 3.973 10.781 1 81.81 87 TYR B CA 1
ATOM 1569 C C . TYR B 1 87 ? 9.844 5.094 10.172 1 81.81 87 TYR B C 1
ATOM 1571 O O . TYR B 1 87 ? 10.023 5.152 8.953 1 81.81 87 TYR B O 1
ATOM 1579 N N . LEU B 1 88 ? 10.344 5.984 10.961 1 78.94 88 LEU B N 1
ATOM 1580 C CA . LEU B 1 88 ? 11.195 7.086 10.523 1 78.94 88 LEU B CA 1
ATOM 1581 C C . LEU B 1 88 ? 10.531 7.875 9.406 1 78.94 88 LEU B C 1
ATOM 1583 O O . LEU B 1 88 ? 11.133 8.086 8.352 1 78.94 88 LEU B O 1
ATOM 1587 N N . ASN B 1 89 ? 9.25 8.078 9.578 1 75.12 89 ASN B N 1
ATOM 1588 C CA . ASN B 1 89 ? 8.461 8.93 8.695 1 75.12 89 ASN B CA 1
ATOM 1589 C C . ASN B 1 89 ? 8.273 8.289 7.316 1 75.12 89 ASN B C 1
ATOM 1591 O O . ASN B 1 89 ? 8.172 8.992 6.312 1 75.12 89 ASN B O 1
ATOM 1595 N N . ASN B 1 90 ? 8.344 6.918 7.344 1 80.88 90 ASN B N 1
ATOM 1596 C CA . ASN B 1 90 ? 8.219 6.18 6.094 1 80.88 90 ASN B CA 1
ATOM 1597 C C . ASN B 1 90 ? 7.574 4.812 6.312 1 80.88 90 ASN B C 1
ATOM 1599 O O . ASN B 1 90 ? 7.27 4.438 7.445 1 80.88 90 ASN B O 1
ATOM 1603 N N . VAL B 1 91 ? 7.285 4.168 5.145 1 88.69 91 VAL B N 1
ATOM 1604 C CA . VAL B 1 91 ? 6.875 2.77 5.258 1 88.69 91 VAL B CA 1
ATOM 1605 C C . VAL B 1 91 ? 8.023 1.938 5.816 1 88.69 91 VAL B C 1
ATOM 1607 O O . VAL B 1 91 ? 9.18 2.381 5.82 1 88.69 91 VAL B O 1
ATOM 1610 N N . SER B 1 92 ? 7.734 0.792 6.297 1 90.75 92 SER B N 1
ATOM 1611 C CA . SER B 1 92 ? 8.758 -0.096 6.844 1 90.75 92 SER B CA 1
ATOM 1612 C C . SER B 1 92 ? 9.727 -0.555 5.758 1 90.75 92 SER B C 1
ATOM 1614 O O . SER B 1 92 ? 9.414 -0.47 4.566 1 90.75 92 SER B O 1
ATOM 1616 N N . GLY B 1 93 ? 10.961 -1.007 6.156 1 89.75 93 GLY B N 1
ATOM 1617 C CA . GLY B 1 93 ? 11.914 -1.581 5.223 1 89.75 93 GLY B CA 1
ATOM 1618 C C . GLY B 1 93 ? 11.352 -2.756 4.441 1 89.75 93 GLY B C 1
ATOM 1619 O O . GLY B 1 93 ? 11.578 -2.875 3.236 1 89.75 93 GLY B O 1
ATOM 1620 N N . ALA B 1 94 ? 10.594 -3.541 5.16 1 93.62 94 ALA B N 1
ATOM 1621 C CA . ALA B 1 9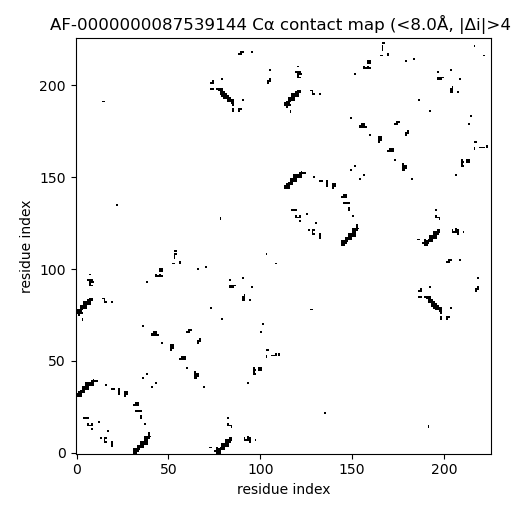4 ? 9.984 -4.699 4.516 1 93.62 94 ALA B CA 1
ATOM 1622 C C . ALA B 1 94 ? 9 -4.273 3.43 1 93.62 94 ALA B C 1
ATOM 1624 O O . ALA B 1 94 ? 8.945 -4.879 2.357 1 93.62 94 ALA B O 1
ATOM 1625 N N . MET B 1 95 ? 8.203 -3.236 3.666 1 93.25 95 MET B N 1
ATOM 1626 C CA . MET B 1 95 ? 7.27 -2.723 2.662 1 93.25 95 MET B CA 1
ATOM 1627 C C . MET B 1 95 ? 8.023 -2.113 1.484 1 93.25 95 MET B C 1
ATOM 1629 O O . MET B 1 95 ? 7.656 -2.33 0.328 1 93.25 95 MET B O 1
ATOM 1633 N N . LYS B 1 96 ? 9.031 -1.388 1.793 1 89.88 96 LYS B N 1
ATOM 1634 C CA . LYS B 1 96 ? 9.828 -0.792 0.724 1 89.88 96 LYS B CA 1
ATOM 1635 C C . LYS B 1 96 ? 10.422 -1.865 -0.181 1 89.88 96 LYS B C 1
ATOM 1637 O O . LYS B 1 96 ? 10.406 -1.732 -1.406 1 89.88 96 LYS B O 1
ATOM 1642 N N . THR B 1 97 ? 11.016 -2.865 0.417 1 92 97 THR B N 1
ATOM 1643 C CA . THR B 1 97 ? 11.562 -3.984 -0.342 1 92 97 THR B CA 1
ATOM 1644 C C . THR B 1 97 ? 10.492 -4.594 -1.246 1 92 97 THR B C 1
ATOM 1646 O O . THR B 1 97 ? 10.742 -4.84 -2.43 1 92 97 THR B O 1
ATOM 1649 N N . PHE B 1 98 ? 9.297 -4.781 -0.74 1 92.75 98 PHE B N 1
ATOM 1650 C CA . PHE B 1 98 ? 8.195 -5.348 -1.5 1 92.75 98 PHE B CA 1
ATOM 1651 C C . PHE B 1 98 ? 7.82 -4.445 -2.672 1 92.75 98 PHE B C 1
ATOM 1653 O O . PHE B 1 98 ? 7.688 -4.914 -3.805 1 92.75 98 PHE B O 1
ATOM 1660 N N . LEU B 1 99 ? 7.73 -3.174 -2.385 1 89.75 99 LEU B N 1
ATOM 1661 C CA . LEU B 1 99 ? 7.379 -2.207 -3.416 1 89.75 99 LEU B CA 1
ATOM 1662 C C . LEU B 1 99 ? 8.43 -2.174 -4.516 1 89.75 99 LEU B C 1
ATOM 1664 O O . LEU B 1 99 ? 8.102 -2.096 -5.699 1 89.75 99 LEU B O 1
ATOM 1668 N N . ASP B 1 100 ? 9.68 -2.252 -4.18 1 86.19 100 ASP B N 1
ATOM 1669 C CA . ASP B 1 100 ? 10.758 -2.283 -5.16 1 86.19 100 ASP B CA 1
ATOM 1670 C C . ASP B 1 100 ? 10.641 -3.504 -6.066 1 86.19 100 ASP B C 1
ATOM 1672 O O . ASP B 1 100 ? 10.969 -3.436 -7.254 1 86.19 100 ASP B O 1
ATOM 1676 N N . ARG B 1 101 ? 10.188 -4.539 -5.469 1 89.12 101 ARG B N 1
ATOM 1677 C CA . ARG B 1 101 ? 10.133 -5.805 -6.199 1 89.12 101 ARG B CA 1
ATOM 1678 C C . ARG B 1 101 ? 8.93 -5.836 -7.141 1 89.12 101 ARG B C 1
ATOM 1680 O O . ARG B 1 101 ? 8.891 -6.641 -8.07 1 89.12 101 ARG B O 1
ATOM 1687 N N . ILE B 1 102 ? 7.992 -4.969 -6.926 1 84.25 102 ILE B N 1
ATOM 1688 C CA . ILE B 1 102 ? 6.867 -4.934 -7.852 1 84.25 102 ILE B CA 1
ATOM 1689 C C . ILE B 1 102 ? 6.965 -3.689 -8.734 1 84.25 102 ILE B C 1
ATOM 1691 O O . ILE B 1 102 ? 6.055 -3.404 -9.516 1 84.25 102 ILE B O 1
ATOM 1695 N N . GLY B 1 103 ? 8 -2.895 -8.578 1 73.88 103 GLY B N 1
ATOM 1696 C CA . GLY B 1 103 ? 8.188 -1.621 -9.25 1 73.88 103 GLY B CA 1
ATOM 1697 C C . GLY B 1 103 ? 8.281 -1.756 -10.758 1 73.88 103 GLY B C 1
ATOM 1698 O O . GLY B 1 103 ? 7.812 -0.884 -11.5 1 73.88 103 GLY B O 1
ATOM 1699 N N . SER B 1 104 ? 8.969 -2.768 -11.18 1 66.56 104 SER B N 1
ATOM 1700 C CA . SER B 1 104 ? 9.125 -2.93 -12.617 1 66.56 104 SER B CA 1
ATOM 1701 C C . SER B 1 104 ? 7.777 -2.984 -13.32 1 66.56 104 SER B C 1
ATOM 1703 O O . SER B 1 104 ? 7.676 -2.688 -14.516 1 66.56 104 SER B O 1
ATOM 1705 N N . TRP B 1 105 ? 6.895 -3.406 -12.523 1 62.03 105 TRP B N 1
ATOM 1706 C CA . TRP B 1 105 ? 5.562 -3.443 -13.117 1 62.03 105 TRP B CA 1
ATOM 1707 C C . TRP B 1 105 ? 5.004 -2.035 -13.297 1 62.03 105 TRP B C 1
ATOM 1709 O O . TRP B 1 105 ? 4.176 -1.796 -14.172 1 62.03 105 TRP B O 1
ATOM 1719 N N . VAL B 1 106 ? 5.598 -1.17 -12.469 1 56.56 106 VAL B N 1
ATOM 1720 C CA . VAL B 1 106 ? 5.094 0.2 -12.438 1 56.56 106 VAL B CA 1
ATOM 1721 C C . VAL B 1 106 ? 5.867 1.056 -13.438 1 56.56 106 VAL B C 1
ATOM 1723 O O . VAL B 1 106 ? 5.477 2.191 -13.727 1 56.56 106 VAL B O 1
ATOM 1726 N N . HIS B 1 107 ? 7.051 0.614 -13.797 1 53.75 107 HIS B N 1
ATOM 1727 C CA . HIS B 1 107 ? 7.898 1.407 -14.68 1 53.75 107 HIS B CA 1
ATOM 1728 C C . HIS B 1 107 ? 7.801 0.925 -16.125 1 53.75 107 HIS B C 1
ATOM 1730 O O . HIS B 1 107 ? 7.906 -0.274 -16.391 1 53.75 107 HIS B O 1
ATOM 1736 N N . THR B 1 108 ? 6.926 1.52 -16.859 1 46.34 108 THR B N 1
ATOM 1737 C CA . THR B 1 108 ? 7.082 1.259 -18.281 1 46.34 108 THR B CA 1
ATOM 1738 C C . THR B 1 108 ? 8.461 1.702 -18.766 1 46.34 108 THR B C 1
ATOM 1740 O O . THR B 1 108 ? 8.734 2.9 -18.859 1 46.34 108 THR B O 1
ATOM 1743 N N . LEU B 1 109 ? 9.508 1.367 -18.172 1 43.81 109 LEU B N 1
ATOM 1744 C CA . LEU B 1 109 ? 10.781 1.871 -18.672 1 43.81 109 LEU B CA 1
ATOM 1745 C C . LEU B 1 109 ? 10.891 1.668 -20.188 1 43.81 109 LEU B C 1
ATOM 1747 O O . LEU B 1 109 ? 10.688 0.559 -20.688 1 43.81 109 LEU B O 1
ATOM 1751 N N . ARG B 1 110 ? 10.508 2.652 -21.016 1 39.31 110 ARG B N 1
ATOM 1752 C CA . ARG B 1 110 ? 11.211 2.686 -22.297 1 39.31 110 ARG B CA 1
ATOM 1753 C C . ARG B 1 110 ? 12.727 2.668 -22.094 1 39.31 110 ARG B C 1
ATOM 1755 O O . ARG B 1 110 ? 13.266 3.523 -21.391 1 39.31 110 ARG B O 1
ATOM 1762 N N . LYS B 1 111 ? 13.453 1.551 -22.125 1 39.88 111 LYS B N 1
ATOM 1763 C CA . LYS B 1 111 ? 14.883 1.58 -22.422 1 39.88 111 LYS B CA 1
ATOM 1764 C C . LYS B 1 111 ? 15.211 2.727 -23.375 1 39.88 111 LYS B C 1
ATOM 1766 O O . LYS B 1 111 ? 14.586 2.869 -24.422 1 39.88 111 LYS B O 1
ATOM 1771 N N . ARG B 1 112 ? 15.469 4.035 -22.781 1 36.94 112 ARG B N 1
ATOM 1772 C CA . ARG B 1 112 ? 16.109 4.895 -23.766 1 36.94 112 ARG B CA 1
ATOM 1773 C C . ARG B 1 112 ? 17.156 4.125 -24.578 1 36.94 112 ARG B C 1
ATOM 1775 O O . ARG B 1 112 ? 18.094 3.561 -24 1 36.94 112 ARG B O 1
ATOM 1782 N N . ALA B 1 113 ? 16.828 3.729 -25.781 1 32.22 113 ALA B N 1
ATOM 1783 C CA . ALA B 1 113 ? 17.844 3.367 -26.75 1 32.22 113 ALA B CA 1
ATOM 1784 C C . ALA B 1 113 ? 18.984 4.387 -26.766 1 32.22 113 ALA B C 1
ATOM 1786 O O . ALA B 1 113 ? 18.75 5.586 -26.578 1 32.22 113 ALA B O 1
#

Solvent-accessible surface area (backbone atoms only — not comparable to full-atom values): 12184 Å² total; per-residue (Å²): 117,36,33,32,33,40,16,18,43,65,56,95,80,28,65,35,50,53,51,50,52,52,50,37,51,56,32,45,75,69,75,31,52,54,50,78,44,35,46,56,82,38,53,74,67,69,70,85,78,79,58,48,27,56,75,69,73,48,55,80,62,24,80,75,45,42,44,47,61,51,48,55,48,49,59,67,17,49,31,38,38,40,24,19,39,44,46,91,68,23,65,20,71,53,33,49,34,51,50,58,64,52,35,48,59,68,44,79,57,72,74,80,124,116,34,35,32,34,40,17,19,42,65,57,94,80,30,66,37,50,52,50,51,51,52,49,38,51,56,32,45,76,69,76,30,52,54,51,77,44,34,46,59,82,38,52,75,68,70,69,84,77,80,58,47,27,57,76,69,72,48,56,81,62,25,79,76,44,42,43,46,62,52,49,55,49,49,57,68,20,48,31,38,38,40,25,19,39,44,46,91,68,24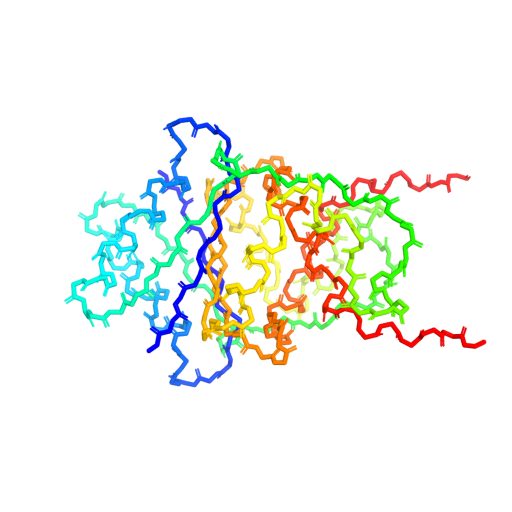,65,21,72,54,33,49,33,51,50,59,64,52,35,47,57,69,44,79,58,71,76,80,124

pLDDT: mean 87.49, std 13.96, range [31.34, 97.62]

Nearest PDB structures (foldseek):
  6dqp-assembly1_A  TM=8.251E-01  e=1.784E-04  Escherichia coli K-12
  6dqo-assembly1_A-2  TM=8.233E-01  e=1.784E-04  Escherichia coli K-12
  5mji-assembly1_A  TM=7.701E-01  e=6.100E-04  Streptomyces davaonensis JCM 4913
  4r81-assembly3_C-2  TM=7.727E-01  e=1.482E-03  Methanothermobacter marburgensis str. Marburg
  1t0i-assembly1_B  TM=6.702E-01  e=4.507E-02  Saccharomyces cerevisiae

Foldseek 3Di:
DEEEEEEQDQDPPDPQVVVVVVVQVVCVVVVYHYHYHYVNVWDQDADPPPCVCLVPVDDPCCVVIVNVVSVVSVVVGPYYHYTADQDPNHGDPSSVRVCNNCCSVVDNPPPPD/DEEEEEEQDQDPPDPQVVVVVVVQVVCVVVVYHYHYHYVNVWDQDADPPPCVCLVPVDDPCCVVIVNVVSVVSVVVGPYYHYTADQDPNHGDPSSVRVCNNCCSVVDNPPPPD